Protein AF-A0A5B8N052-F1 (afdb_monomer)

Mean predicted aligned error: 10.13 Å

Secondary structure (DSSP, 8-state):
-------PPP---------S---------PPP-----EEEEESSSSEEEEEES-SSTTSS-EEEEEETTTTEEEEEEES-----SEEEE---SS-EEEEE---TT-TT-BTTBB--EEEEESSSSSS-EEE---STTT-SSB-TTSHHHHGGG-EEEEETTEEEEEETTEEEEEE--TTS--EE-TT---TTGGGGS-----TTS--S----TT----

Foldseek 3Di:
DDDDDDDDDDDDDDPPPPPPDPDPPDPDDDDAFPFDWDFFADLADFWTKIWARAAFQQGWTWIWITGRVVRAIGTQDTGHQLQQAWEFEQSDQFKDKRKGFQGAQNVPQPPQGTFIKIWMGRGRRNDTDIDTPCDPPTDSPQDNRCNSVSNHQWYWYDDPQWIWIFGDQFIWIWGHDPPDDIDTPPPPRVRRTVVSDDDHARNHNGIGTDDDRVTGGD

Sequence (218 aa):
MAGLLLAGCQIPATMIATSAGAMPAARYQPPAYDVAPQVIFSLDKTRYLTFENYSKCDGDGILYFNDTLNGIRTRIQYGSPTFLGRMNLNGDPNILAFPDAPGPAAQFCGDRGCSLAINYSLDGGRTFDRFHPWTLPSGDNMHPDVPYQETRRIFVTLKGNQLYLAKGSRADVWTLERGNRPTASLGRDLVGGIKGVPQVTTPSGQDQYVCDDSIRPK

pLDDT: mean 81.67, std 18.83, range [33.72, 98.69]

Radius of gyration: 23.78 Å; Cα contacts (8 Å, |Δi|>4): 490; chains: 1; bounding box: 58×92×38 Å

Structure (mmCIF, N/CA/C/O backbone):
data_AF-A0A5B8N052-F1
#
_entry.id   AF-A0A5B8N052-F1
#
loop_
_atom_site.group_PDB
_atom_site.id
_atom_site.type_symbol
_atom_site.label_atom_id
_atom_site.label_alt_id
_atom_site.label_comp_id
_atom_site.label_asym_id
_atom_site.label_entity_id
_atom_site.label_seq_id
_atom_site.pdbx_PDB_ins_code
_atom_site.Cartn_x
_atom_site.Cartn_y
_atom_site.Cartn_z
_atom_site.occupancy
_atom_site.B_iso_or_equiv
_atom_site.auth_seq_id
_atom_site.auth_comp_id
_atom_site.auth_asym_id
_atom_site.auth_atom_id
_atom_site.pdbx_PDB_model_num
ATOM 1 N N . MET A 1 1 ? 37.345 75.762 14.954 1.00 33.72 1 MET A N 1
ATOM 2 C CA . MET A 1 1 ? 36.977 74.942 13.783 1.00 33.72 1 MET A CA 1
ATOM 3 C C . MET A 1 1 ? 37.177 73.478 14.135 1.00 33.72 1 MET A C 1
ATOM 5 O O . MET A 1 1 ? 38.231 73.153 14.655 1.00 33.72 1 MET A O 1
ATOM 9 N N . ALA A 1 2 ? 36.135 72.683 13.875 1.00 35.56 2 ALA A N 1
ATOM 10 C CA . ALA A 1 2 ? 36.082 71.227 13.704 1.00 35.56 2 ALA A CA 1
ATOM 11 C C . ALA A 1 2 ? 36.766 70.321 14.750 1.00 35.56 2 ALA A C 1
ATOM 13 O O . ALA A 1 2 ? 37.965 70.072 14.701 1.00 35.56 2 ALA A O 1
ATOM 14 N N . GLY A 1 3 ? 35.944 69.735 15.627 1.00 37.03 3 GLY A N 1
ATOM 15 C CA . GLY A 1 3 ? 36.256 68.465 16.278 1.00 37.03 3 GLY A CA 1
ATOM 16 C C . GLY A 1 3 ? 35.977 67.301 15.324 1.00 37.03 3 GLY A C 1
ATOM 17 O O . GLY A 1 3 ? 34.966 67.304 14.624 1.00 37.03 3 GLY A O 1
ATOM 18 N N . LEU A 1 4 ? 36.869 66.311 15.310 1.00 35.22 4 LEU A N 1
ATOM 19 C CA . LEU A 1 4 ? 36.674 65.041 14.616 1.00 35.22 4 LEU A CA 1
ATOM 20 C C . LEU A 1 4 ? 37.036 63.909 15.589 1.00 35.22 4 LEU A C 1
ATOM 22 O O . LEU A 1 4 ? 38.204 63.695 15.903 1.00 35.22 4 LEU A O 1
ATOM 26 N N . LEU A 1 5 ? 36.019 63.217 16.102 1.00 39.06 5 LEU A N 1
ATOM 27 C CA . LEU A 1 5 ? 36.163 61.958 16.833 1.00 39.06 5 LEU A CA 1
ATOM 28 C C . LEU A 1 5 ? 36.148 60.819 15.807 1.00 39.06 5 LEU A C 1
ATOM 30 O O . LEU A 1 5 ? 35.119 60.559 15.188 1.00 39.06 5 LEU A O 1
ATOM 34 N N . LEU A 1 6 ? 37.285 60.148 15.623 1.00 38.72 6 LEU A N 1
ATOM 35 C CA . LEU A 1 6 ? 37.389 58.901 14.863 1.00 38.72 6 LEU A CA 1
ATOM 36 C C . LEU A 1 6 ? 37.274 57.725 15.839 1.00 38.72 6 LEU A C 1
ATOM 38 O O . LEU A 1 6 ? 38.216 57.414 16.564 1.00 38.72 6 LEU A O 1
ATOM 42 N N . ALA A 1 7 ? 36.113 57.072 15.859 1.00 45.19 7 ALA A N 1
ATOM 43 C CA . ALA A 1 7 ? 35.938 55.781 16.514 1.00 45.19 7 ALA A CA 1
ATOM 44 C C . ALA A 1 7 ? 36.422 54.670 15.565 1.00 45.19 7 ALA A C 1
ATOM 46 O O . ALA A 1 7 ? 35.737 54.317 14.608 1.00 45.19 7 ALA A O 1
ATOM 47 N N . GLY A 1 8 ? 37.624 54.143 15.810 1.00 35.09 8 GLY A N 1
ATOM 48 C CA . GLY A 1 8 ? 38.146 52.945 15.148 1.00 35.09 8 GLY A CA 1
ATOM 49 C C . GLY A 1 8 ? 37.761 51.692 15.934 1.00 35.09 8 GLY A C 1
ATOM 50 O O . GLY A 1 8 ? 38.144 51.542 17.092 1.00 35.09 8 GLY A O 1
ATOM 51 N N . CYS A 1 9 ? 36.976 50.813 15.313 1.00 39.81 9 CYS A N 1
ATOM 52 C CA . CYS A 1 9 ? 36.478 49.566 15.888 1.00 39.81 9 CYS A CA 1
ATOM 53 C C . CYS A 1 9 ? 37.627 48.556 16.076 1.00 39.81 9 CYS A C 1
ATOM 55 O O . CYS A 1 9 ? 38.381 48.295 15.138 1.00 39.81 9 CYS A O 1
ATOM 57 N N . GLN A 1 10 ? 37.762 47.982 17.275 1.00 40.34 10 GLN A N 1
ATOM 58 C CA . GLN A 1 10 ? 38.668 46.858 17.506 1.00 40.34 10 GLN A CA 1
ATOM 59 C C . GLN A 1 10 ? 38.135 45.612 16.794 1.00 40.34 10 GLN A C 1
ATOM 61 O O . GLN A 1 10 ? 36.960 45.278 16.914 1.00 40.34 10 GLN A O 1
ATOM 66 N N . ILE A 1 11 ? 39.017 44.922 16.073 1.00 48.00 11 ILE A N 1
ATOM 67 C CA . ILE A 1 11 ? 38.772 43.604 15.487 1.00 48.00 11 ILE A CA 1
ATOM 68 C C . ILE A 1 11 ? 39.290 42.558 16.483 1.00 48.00 11 ILE A C 1
ATOM 70 O O . ILE A 1 11 ? 40.506 42.464 16.657 1.00 48.00 11 ILE A O 1
ATOM 74 N N . PRO A 1 12 ? 38.436 41.718 17.088 1.00 37.09 12 PRO A N 1
ATOM 75 C CA . PRO A 1 12 ? 38.838 40.390 17.504 1.00 37.09 12 PRO A CA 1
ATOM 76 C C . PRO A 1 12 ? 38.467 39.393 16.407 1.00 37.09 12 PRO A C 1
ATOM 78 O O . PRO A 1 12 ? 37.325 39.287 15.962 1.00 37.09 12 PRO A O 1
ATOM 81 N N . ALA A 1 13 ? 39.490 38.672 15.968 1.00 43.53 13 ALA A N 1
ATOM 82 C CA . ALA A 1 13 ? 39.417 37.554 15.053 1.00 43.53 13 ALA A CA 1
ATOM 83 C C . ALA A 1 13 ? 38.424 36.480 15.529 1.00 43.53 13 ALA A C 1
ATOM 85 O O . ALA A 1 13 ? 38.465 36.068 16.684 1.00 43.53 13 ALA A O 1
ATOM 86 N N . THR A 1 14 ? 37.567 36.013 14.618 1.00 42.03 14 THR A N 1
ATOM 87 C CA . THR A 1 14 ? 37.247 34.596 14.323 1.00 42.03 14 THR A CA 1
ATOM 88 C C . THR A 1 14 ? 36.028 34.559 13.398 1.00 42.03 14 THR A C 1
ATOM 90 O O . THR A 1 14 ? 34.885 34.422 13.817 1.00 42.03 14 THR A O 1
ATOM 93 N N . MET A 1 15 ? 36.272 34.682 12.093 1.00 35.22 15 MET A N 1
ATOM 94 C CA . MET A 1 15 ? 35.279 34.333 11.077 1.00 35.22 15 MET A CA 1
ATOM 95 C C . MET A 1 15 ? 35.231 32.805 10.973 1.00 35.22 15 MET A C 1
ATOM 97 O O . MET A 1 15 ? 35.906 32.210 10.139 1.00 35.22 15 MET A O 1
ATOM 101 N N . ILE A 1 16 ? 34.450 32.159 11.839 1.00 45.09 16 ILE A N 1
ATOM 102 C CA . ILE A 1 16 ? 33.845 30.876 11.482 1.00 45.09 16 ILE A CA 1
ATOM 103 C C . ILE A 1 16 ? 32.596 31.249 10.696 1.00 45.09 16 ILE A C 1
ATOM 105 O O . ILE A 1 16 ? 31.648 31.806 11.249 1.00 45.09 16 ILE A O 1
ATOM 109 N N . ALA A 1 17 ? 32.630 30.992 9.391 1.00 37.12 17 ALA A N 1
ATOM 110 C CA . ALA A 1 17 ? 31.479 31.107 8.515 1.00 37.12 17 ALA A CA 1
ATOM 111 C C . ALA A 1 17 ? 30.393 30.128 8.986 1.00 37.12 17 ALA A C 1
ATOM 113 O O . ALA A 1 17 ? 30.332 28.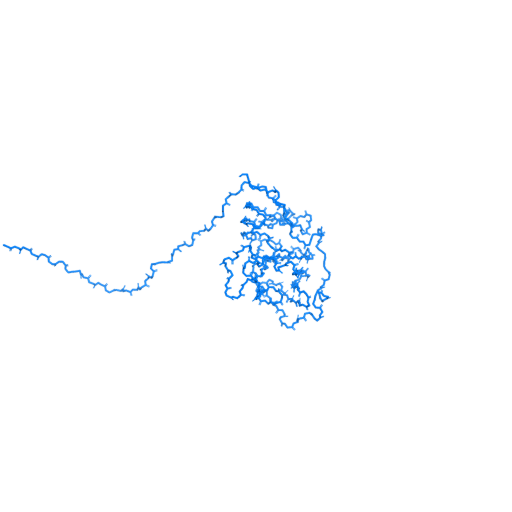981 8.552 1.00 37.12 17 ALA A O 1
ATOM 114 N N . THR A 1 18 ? 29.544 30.573 9.908 1.00 42.00 18 THR A N 1
ATOM 115 C CA . THR A 1 18 ? 28.233 29.970 10.108 1.00 42.00 18 THR A CA 1
ATOM 116 C C . THR A 1 18 ? 27.336 30.612 9.067 1.00 42.00 18 THR A C 1
ATOM 118 O O . THR A 1 18 ? 26.946 31.773 9.168 1.00 42.00 18 THR A O 1
ATOM 121 N N . SER A 1 19 ? 27.096 29.886 7.980 1.00 37.91 19 SER A N 1
ATOM 122 C CA . SER A 1 19 ? 26.056 30.241 7.029 1.00 37.91 19 SER A CA 1
ATOM 123 C C . SER A 1 19 ? 24.740 30.373 7.798 1.00 37.91 19 SER A C 1
ATOM 125 O O . SER A 1 19 ? 24.155 29.395 8.264 1.00 37.91 19 SER A O 1
ATOM 127 N N . ALA A 1 20 ? 24.282 31.612 7.958 1.00 44.19 20 ALA A N 1
ATOM 128 C CA . ALA A 1 20 ? 22.907 31.906 8.306 1.00 44.19 20 ALA A CA 1
ATOM 129 C C . ALA A 1 20 ? 22.026 31.307 7.203 1.00 44.19 20 ALA A C 1
ATOM 131 O O . ALA A 1 20 ? 22.078 31.754 6.058 1.00 44.19 20 ALA A O 1
ATOM 132 N N . GLY A 1 21 ? 21.274 30.254 7.526 1.00 40.00 21 GLY A N 1
ATOM 133 C CA . GLY A 1 21 ? 20.386 29.630 6.547 1.00 40.00 21 GLY A CA 1
ATOM 134 C C . GLY A 1 21 ? 19.992 28.174 6.777 1.00 40.00 21 GLY A C 1
ATOM 135 O O . GLY A 1 21 ? 19.500 27.557 5.843 1.00 40.00 21 GLY A O 1
ATOM 136 N N . ALA A 1 22 ? 20.152 27.594 7.968 1.00 45.84 22 ALA A N 1
ATOM 137 C CA . ALA A 1 22 ? 19.339 26.431 8.323 1.00 45.84 22 ALA A CA 1
ATOM 138 C C . ALA A 1 22 ? 18.019 26.949 8.905 1.00 45.84 22 ALA A C 1
ATOM 140 O O . ALA A 1 22 ? 17.874 27.086 10.118 1.00 45.84 22 ALA A O 1
ATOM 141 N N . MET A 1 23 ? 17.070 27.300 8.032 1.00 43.12 23 MET A N 1
ATOM 142 C CA . MET A 1 23 ? 15.687 27.475 8.473 1.00 43.12 23 MET A CA 1
ATOM 143 C C . MET A 1 23 ? 15.259 26.148 9.115 1.00 43.12 23 MET A C 1
ATOM 145 O O . MET A 1 23 ? 15.421 25.107 8.470 1.00 43.12 23 MET A O 1
ATOM 149 N N . PRO A 1 24 ? 14.743 26.125 10.356 1.00 47.72 24 PRO A N 1
ATOM 150 C CA . PRO A 1 24 ? 14.106 24.921 10.856 1.00 47.72 24 PRO A CA 1
ATOM 151 C C . PRO A 1 24 ? 13.006 24.567 9.858 1.00 47.72 24 PRO A C 1
ATOM 153 O O . PRO A 1 24 ? 12.171 25.415 9.542 1.00 47.72 24 PRO A O 1
ATOM 156 N N . ALA A 1 25 ? 13.042 23.350 9.311 1.00 48.50 25 ALA A N 1
ATOM 157 C CA . ALA A 1 25 ? 11.982 22.869 8.441 1.00 48.50 25 ALA A CA 1
ATOM 158 C C . ALA A 1 25 ? 10.670 23.014 9.217 1.00 48.50 25 ALA A C 1
ATOM 160 O O . ALA A 1 25 ? 10.439 22.297 10.19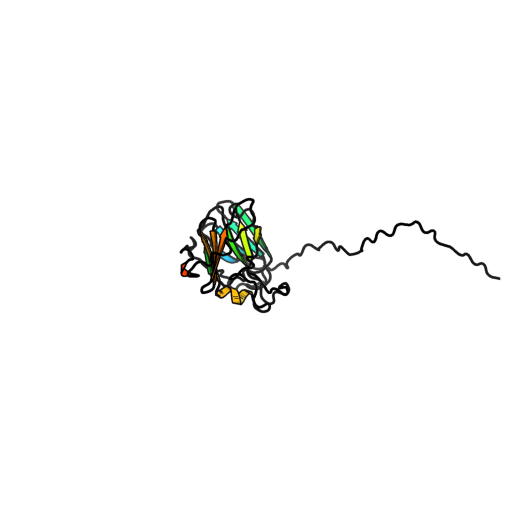6 1.00 48.50 25 ALA A O 1
ATOM 161 N N . ALA A 1 26 ? 9.848 23.997 8.839 1.00 52.97 26 ALA A N 1
ATOM 162 C CA . ALA A 1 26 ? 8.512 24.128 9.381 1.00 52.97 26 ALA A CA 1
ATOM 163 C C . ALA A 1 26 ? 7.847 22.763 9.191 1.00 52.97 26 ALA A C 1
ATOM 165 O O . ALA A 1 26 ? 7.861 22.218 8.085 1.00 52.97 26 ALA A O 1
ATOM 166 N N . ARG A 1 27 ? 7.348 22.161 10.278 1.00 60.56 27 ARG A N 1
ATOM 167 C CA . ARG A 1 27 ? 6.612 20.900 10.174 1.00 60.56 27 ARG A CA 1
ATOM 168 C C . ARG A 1 27 ? 5.458 21.157 9.212 1.00 60.56 27 ARG A C 1
ATOM 170 O O . ARG A 1 27 ? 4.569 21.932 9.550 1.00 60.56 27 ARG A O 1
ATOM 177 N N . TYR A 1 28 ? 5.501 20.548 8.029 1.00 66.38 28 TYR A N 1
ATOM 178 C CA . TYR A 1 28 ? 4.399 20.621 7.080 1.00 66.38 28 TYR A CA 1
ATOM 179 C C . TYR A 1 28 ? 3.129 20.148 7.794 1.00 66.38 28 TYR A C 1
ATOM 181 O O . TYR A 1 28 ? 3.072 19.022 8.297 1.00 66.38 28 TYR A O 1
ATOM 189 N N . GLN A 1 29 ? 2.152 21.043 7.901 1.00 68.25 29 GLN A N 1
ATOM 190 C CA . GLN A 1 29 ? 0.816 20.728 8.377 1.00 68.25 29 GLN A CA 1
ATOM 191 C C . GLN A 1 29 ? -0.073 20.642 7.137 1.00 68.25 29 GLN A C 1
ATOM 193 O O . GLN A 1 29 ? -0.231 21.661 6.461 1.00 68.25 29 GLN A O 1
ATOM 198 N N . PRO A 1 30 ? -0.608 19.456 6.793 1.00 72.06 30 PRO A N 1
ATOM 199 C CA . PRO A 1 30 ? -1.548 19.361 5.688 1.00 72.06 30 PRO A CA 1
ATOM 200 C C . PRO A 1 30 ? -2.792 20.203 6.005 1.00 72.06 30 PRO A C 1
ATOM 202 O O . PRO A 1 30 ? -3.173 20.303 7.178 1.00 72.06 30 PRO A O 1
ATOM 205 N N . PRO A 1 31 ? -3.443 20.792 4.989 1.00 84.56 31 PRO A N 1
ATOM 206 C CA . PRO A 1 31 ? -4.727 21.451 5.176 1.00 84.56 31 PRO A CA 1
ATOM 207 C C . PRO A 1 31 ? -5.736 20.513 5.849 1.00 84.56 31 PRO A C 1
ATOM 209 O O . PRO A 1 31 ? -5.710 19.299 5.632 1.00 84.56 31 PRO A O 1
ATOM 212 N N . ALA A 1 32 ? -6.617 21.075 6.673 1.00 90.69 32 ALA A N 1
ATOM 213 C CA . ALA A 1 32 ? -7.730 20.334 7.247 1.00 90.69 32 ALA A CA 1
ATOM 214 C C . ALA A 1 32 ? -8.916 20.349 6.271 1.00 90.69 32 ALA A C 1
ATOM 216 O O . ALA A 1 32 ? -9.332 21.417 5.824 1.00 90.69 32 ALA A O 1
ATOM 217 N N . TYR A 1 33 ? -9.462 19.178 5.968 1.00 91.94 33 TYR A N 1
ATOM 218 C CA . TYR A 1 33 ? -10.616 18.982 5.102 1.00 91.94 33 TYR A CA 1
ATOM 219 C C . TYR A 1 33 ? -11.742 18.319 5.898 1.00 91.94 33 TYR A C 1
ATOM 221 O O . TYR A 1 33 ? -11.548 17.246 6.471 1.00 91.94 33 TYR A O 1
ATOM 229 N N . ASP A 1 34 ? -12.925 18.941 5.916 1.00 93.62 34 ASP A N 1
ATOM 230 C CA . ASP A 1 34 ? -14.134 18.343 6.494 1.00 93.62 34 ASP A CA 1
ATOM 231 C C . ASP A 1 34 ? -14.716 17.315 5.518 1.00 93.62 34 ASP A C 1
ATOM 233 O O . ASP A 1 34 ? -15.548 17.627 4.664 1.00 93.62 34 ASP A O 1
ATOM 237 N N . VAL A 1 35 ? -14.205 16.087 5.599 1.00 94.75 35 VAL A N 1
ATOM 238 C CA . VAL A 1 35 ? -14.600 14.981 4.730 1.00 94.75 35 VAL A CA 1
ATOM 239 C C . VAL A 1 35 ? -14.592 13.658 5.492 1.00 94.75 35 VAL A C 1
ATOM 241 O O . VAL A 1 35 ? -13.735 13.410 6.343 1.00 94.75 35 VAL A O 1
ATOM 244 N N . ALA A 1 36 ? -15.549 12.783 5.182 1.00 95.44 36 ALA A N 1
ATOM 245 C CA . ALA A 1 36 ? -15.621 11.464 5.797 1.00 95.44 36 ALA A CA 1
ATOM 246 C C . ALA A 1 36 ? -14.438 10.572 5.354 1.00 95.44 36 ALA A C 1
ATOM 248 O O . ALA A 1 36 ? -14.139 10.513 4.154 1.00 95.44 36 ALA A O 1
ATOM 249 N N . PRO A 1 37 ? -13.795 9.838 6.285 1.00 96.69 37 PRO A N 1
ATOM 250 C CA . PRO A 1 37 ? -12.847 8.775 5.960 1.00 96.69 37 PRO A CA 1
ATOM 251 C C . PRO A 1 37 ? -13.423 7.758 4.972 1.00 96.69 37 PRO A C 1
ATOM 253 O O . PRO A 1 37 ? -14.549 7.294 5.150 1.00 96.69 37 PRO A O 1
ATOM 256 N N . GLN A 1 38 ? -12.630 7.354 3.981 1.00 97.62 38 GLN A N 1
ATOM 257 C CA . GLN A 1 38 ? -12.985 6.262 3.070 1.00 97.62 38 GLN A CA 1
ATOM 258 C C . GLN A 1 38 ? -12.110 5.044 3.338 1.00 97.62 38 GLN A C 1
ATOM 260 O O . GLN A 1 38 ? -10.895 5.183 3.465 1.00 97.62 38 GLN A O 1
ATOM 265 N N . VAL A 1 39 ? -12.699 3.846 3.373 1.00 98.00 39 VAL A N 1
ATOM 266 C CA . VAL A 1 39 ? -11.925 2.599 3.307 1.00 98.00 39 VAL A CA 1
ATOM 267 C C . VAL A 1 39 ? -11.538 2.369 1.854 1.00 98.00 39 VAL A C 1
ATOM 269 O O . VAL A 1 39 ? -12.393 2.058 1.031 1.00 98.00 39 VAL A O 1
ATOM 272 N N . ILE A 1 40 ? -10.251 2.514 1.545 1.00 97.81 40 ILE A N 1
ATOM 273 C CA . ILE A 1 40 ? -9.767 2.431 0.162 1.00 97.81 40 ILE A CA 1
ATOM 274 C C . ILE A 1 40 ? -9.214 1.058 -0.211 1.00 97.81 40 ILE A C 1
ATOM 276 O O . ILE A 1 40 ? -9.074 0.735 -1.391 1.00 97.81 40 ILE A O 1
ATOM 280 N N . PHE A 1 41 ? -8.875 0.250 0.795 1.00 98.25 41 PHE A N 1
ATOM 281 C CA . PHE A 1 41 ? -8.371 -1.106 0.628 1.00 98.25 41 PHE A CA 1
ATOM 282 C C . PHE A 1 41 ? -8.674 -1.938 1.860 1.00 98.25 41 PHE A C 1
ATOM 284 O O . PHE A 1 41 ? -8.241 -1.587 2.951 1.00 98.25 41 PHE A O 1
ATOM 291 N N . SER A 1 42 ? -9.355 -3.063 1.701 1.00 98.00 42 SER A N 1
ATOM 292 C CA . SER A 1 42 ? -9.504 -4.046 2.772 1.00 98.00 42 SER A CA 1
ATOM 293 C C . SER A 1 42 ? -8.527 -5.187 2.536 1.00 98.00 42 SER A C 1
ATOM 295 O O . SER A 1 42 ? -8.522 -5.769 1.457 1.00 98.00 42 SER A O 1
ATOM 297 N N . LEU A 1 43 ? -7.707 -5.533 3.526 1.00 97.94 43 LEU A N 1
ATOM 298 C CA . LEU A 1 43 ? -6.896 -6.752 3.491 1.00 97.94 43 LEU A CA 1
ATOM 299 C C . LEU A 1 43 ? -7.749 -7.949 3.926 1.00 97.94 43 LEU A C 1
ATOM 301 O O . LEU A 1 43 ? -7.736 -8.998 3.288 1.00 97.94 43 LEU A O 1
ATOM 305 N N . ASP A 1 44 ? -8.535 -7.758 4.984 1.00 97.56 44 ASP A N 1
ATOM 306 C CA . ASP A 1 44 ? -9.526 -8.699 5.499 1.00 97.56 44 ASP A CA 1
ATOM 307 C C . ASP A 1 44 ? -10.612 -7.950 6.300 1.00 97.56 44 ASP A C 1
ATOM 309 O O . ASP A 1 44 ? -10.812 -6.752 6.114 1.00 97.56 44 ASP A O 1
ATOM 313 N N . LYS A 1 45 ? -11.346 -8.657 7.170 1.00 97.50 45 LYS A N 1
ATOM 314 C CA . LYS A 1 45 ? -12.459 -8.098 7.954 1.00 97.50 45 LYS A CA 1
ATOM 315 C C . LYS A 1 45 ? -12.037 -7.068 9.005 1.00 97.50 45 LYS A C 1
ATOM 317 O O . LYS A 1 45 ? -12.874 -6.262 9.398 1.00 97.50 45 LYS A O 1
ATOM 322 N N . THR A 1 46 ? -10.808 -7.131 9.513 1.00 98.00 46 THR A N 1
ATOM 323 C CA . THR A 1 46 ? -10.347 -6.255 10.604 1.00 98.00 46 THR A CA 1
ATOM 324 C C . THR A 1 46 ? -9.199 -5.354 10.189 1.00 98.00 46 THR A C 1
ATOM 326 O O . THR A 1 46 ? -8.973 -4.342 10.849 1.00 98.00 46 THR A O 1
ATOM 329 N N . ARG A 1 47 ? -8.506 -5.685 9.093 1.00 98.50 47 ARG A N 1
ATOM 330 C CA . ARG A 1 47 ? -7.345 -4.952 8.590 1.00 98.50 47 ARG A CA 1
ATOM 331 C C . ARG A 1 47 ? -7.644 -4.244 7.279 1.00 98.50 47 ARG A C 1
ATOM 333 O O . ARG A 1 47 ? -7.976 -4.886 6.282 1.00 98.50 47 ARG A O 1
ATOM 340 N N . TYR A 1 48 ? -7.490 -2.925 7.265 1.00 98.50 48 TYR A N 1
ATOM 341 C CA . TYR A 1 48 ? -7.833 -2.093 6.112 1.00 98.50 48 TYR A CA 1
ATOM 342 C C . TYR A 1 48 ? -7.100 -0.748 6.114 1.00 98.50 48 TYR A C 1
ATOM 344 O O . TYR A 1 48 ? -6.632 -0.257 7.144 1.00 98.50 48 TYR A O 1
ATOM 352 N N . LEU A 1 49 ? -7.018 -0.141 4.934 1.00 98.38 49 LEU A N 1
ATOM 353 C CA . LEU A 1 49 ? -6.508 1.202 4.722 1.00 98.38 49 LEU A CA 1
ATOM 354 C C . LEU A 1 49 ? -7.646 2.212 4.663 1.00 98.38 49 LEU A C 1
ATOM 356 O O . LEU A 1 49 ? -8.637 1.991 3.961 1.00 98.38 49 LEU A O 1
ATOM 360 N N . THR A 1 50 ? -7.466 3.342 5.342 1.00 98.19 50 THR A N 1
ATOM 361 C CA . THR A 1 50 ? -8.340 4.508 5.212 1.00 98.19 50 THR A CA 1
ATOM 362 C C . THR A 1 50 ? -7.615 5.686 4.591 1.00 98.19 50 THR A C 1
ATOM 364 O O . THR A 1 50 ? -6.454 5.949 4.904 1.00 98.19 50 THR A O 1
ATOM 367 N N . PHE A 1 51 ? -8.324 6.409 3.728 1.00 97.38 51 PHE A N 1
ATOM 368 C CA . PHE A 1 51 ? -7.920 7.716 3.235 1.00 97.38 51 PHE A CA 1
ATOM 369 C C . PHE A 1 51 ? -8.744 8.791 3.937 1.00 97.38 51 PHE A C 1
ATOM 371 O O . PHE A 1 51 ? -9.975 8.736 3.960 1.00 97.38 51 PHE A O 1
ATOM 378 N N . GLU A 1 52 ? -8.056 9.729 4.577 1.00 96.25 52 GLU A N 1
ATOM 379 C CA . GLU A 1 52 ? -8.643 10.676 5.523 1.00 96.25 52 GLU A CA 1
ATOM 380 C C . GLU A 1 52 ? -8.106 12.080 5.302 1.00 96.25 52 GLU A C 1
ATOM 382 O O . GLU A 1 52 ? -7.012 12.245 4.761 1.00 96.25 52 GLU A O 1
ATOM 387 N N . ASN A 1 53 ? -8.866 13.085 5.753 1.00 95.19 53 ASN A N 1
ATOM 388 C CA . ASN A 1 53 ? -8.482 14.491 5.661 1.00 95.19 53 ASN A CA 1
ATOM 389 C C . ASN A 1 53 ? -7.982 14.852 4.252 1.00 95.19 53 ASN A C 1
ATOM 391 O O . ASN A 1 53 ? -6.851 15.310 4.099 1.00 95.19 53 ASN A O 1
ATOM 395 N N . TYR A 1 54 ? -8.787 14.560 3.230 1.00 93.62 54 TYR A N 1
ATOM 396 C CA . TYR A 1 54 ? -8.373 14.650 1.834 1.00 93.62 54 TYR A CA 1
ATOM 397 C C . TYR A 1 54 ? -9.166 15.673 1.031 1.00 93.62 54 TYR A C 1
ATOM 399 O O . TYR A 1 54 ? -10.340 15.907 1.285 1.00 93.62 54 TYR A O 1
ATOM 407 N N . SER A 1 55 ? -8.528 16.243 0.012 1.00 92.44 55 SER A N 1
ATOM 408 C CA . SER A 1 55 ? -9.167 17.184 -0.921 1.00 92.44 55 SER A CA 1
ATOM 409 C C . SER A 1 55 ? -10.000 16.487 -2.002 1.00 92.44 55 SER A C 1
ATOM 411 O O . SER A 1 55 ? -11.067 16.963 -2.388 1.00 92.44 55 SER A O 1
ATOM 413 N N . LYS A 1 56 ? -9.477 15.376 -2.525 1.00 91.81 56 LYS A N 1
ATOM 414 C CA . LYS A 1 56 ? -10.033 14.516 -3.582 1.00 91.81 56 LYS A CA 1
ATOM 415 C C . LYS A 1 56 ? -9.204 13.225 -3.655 1.00 91.81 56 LYS A C 1
ATOM 417 O O . LYS A 1 56 ? -8.118 13.186 -3.078 1.00 91.81 56 LYS A O 1
ATOM 422 N N . CYS A 1 57 ? -9.669 12.202 -4.373 1.00 91.31 57 CYS A N 1
ATOM 423 C CA . CYS A 1 57 ? -9.025 10.880 -4.408 1.00 91.31 57 CYS A CA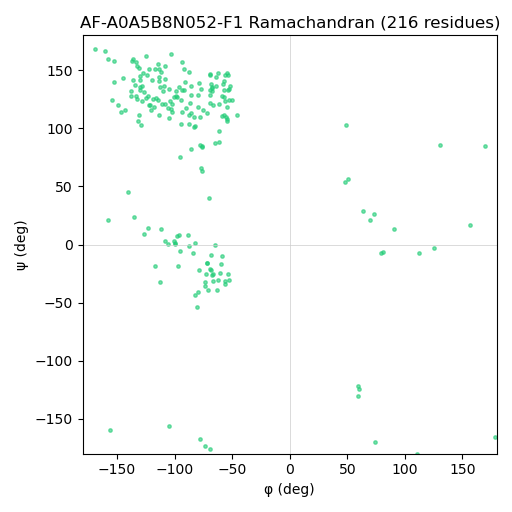 1
ATOM 424 C C . CYS A 1 57 ? -7.581 10.859 -4.943 1.00 91.31 57 CYS A C 1
ATOM 426 O O . CYS A 1 57 ? -6.822 9.949 -4.619 1.00 91.31 57 CYS A O 1
ATOM 428 N N . ASP A 1 58 ? -7.201 11.841 -5.762 1.00 87.50 58 ASP A N 1
ATOM 429 C CA . ASP A 1 58 ? -5.855 12.010 -6.320 1.00 87.50 58 ASP A CA 1
ATOM 430 C C . ASP A 1 58 ? -5.122 13.252 -5.767 1.00 87.50 58 ASP A C 1
ATOM 432 O O . ASP A 1 58 ? -4.124 13.686 -6.341 1.00 87.50 58 ASP A O 1
ATOM 436 N N . GLY A 1 59 ? -5.637 13.859 -4.693 1.00 87.12 59 GLY A N 1
ATOM 437 C CA . GLY A 1 59 ? -5.139 15.111 -4.119 1.00 87.12 59 GLY A CA 1
ATOM 438 C C . GLY A 1 59 ? -4.346 14.946 -2.821 1.00 87.12 59 GLY A C 1
ATOM 439 O O . GLY A 1 59 ? -3.787 13.894 -2.518 1.00 87.12 59 GLY A O 1
ATOM 440 N N . ASP A 1 60 ? -4.293 15.998 -2.015 1.00 88.81 60 ASP A N 1
ATOM 441 C CA . ASP A 1 60 ? -3.724 15.894 -0.670 1.00 88.81 60 ASP A CA 1
ATOM 442 C C . ASP A 1 60 ? -4.628 15.061 0.234 1.00 88.81 60 ASP A C 1
ATOM 444 O O . ASP A 1 60 ? -5.852 15.118 0.099 1.00 88.81 60 ASP A O 1
ATOM 448 N N . GLY A 1 61 ? -4.020 14.325 1.165 1.00 92.38 61 GLY A N 1
ATOM 449 C CA . GLY A 1 61 ? -4.716 13.607 2.224 1.00 92.38 61 GLY A CA 1
ATOM 450 C C . GLY A 1 61 ? -3.778 12.808 3.119 1.00 92.38 61 GLY A C 1
ATOM 451 O O . GLY A 1 61 ? -2.564 13.032 3.123 1.00 92.38 61 GLY A O 1
ATOM 452 N N . ILE A 1 62 ? -4.335 11.902 3.919 1.00 94.50 62 ILE A N 1
ATOM 453 C CA . ILE A 1 62 ? -3.576 11.083 4.864 1.00 94.50 62 ILE A CA 1
ATOM 454 C C . ILE A 1 62 ? -4.013 9.629 4.750 1.00 94.50 62 ILE A C 1
ATOM 456 O O . ILE A 1 62 ? -5.197 9.312 4.865 1.00 94.50 62 ILE A O 1
ATOM 460 N N . LEU A 1 63 ? -3.039 8.742 4.563 1.00 95.94 63 LEU A N 1
ATOM 461 C CA . LEU A 1 63 ? -3.265 7.307 4.489 1.00 95.94 63 LEU A CA 1
ATOM 462 C C . LEU A 1 63 ? -2.971 6.651 5.841 1.00 95.94 63 LEU A C 1
ATOM 464 O O . LEU A 1 63 ? -1.870 6.793 6.384 1.00 95.94 63 LEU A O 1
ATOM 468 N N . TYR A 1 64 ? -3.932 5.891 6.355 1.00 98.12 64 TYR A N 1
ATOM 469 C CA . TYR A 1 64 ? -3.805 5.127 7.594 1.00 98.12 64 TYR A CA 1
ATOM 470 C C . TYR A 1 64 ? -3.988 3.636 7.347 1.00 98.12 64 TYR A C 1
ATOM 472 O O . TYR A 1 64 ? -4.866 3.229 6.594 1.00 98.12 64 TYR A O 1
ATOM 480 N N . PHE A 1 65 ? -3.199 2.825 8.044 1.00 98.50 65 PHE A N 1
ATOM 481 C CA . PHE A 1 65 ? -3.494 1.418 8.284 1.00 98.50 65 PHE A CA 1
ATOM 482 C C . PHE A 1 65 ? -4.279 1.269 9.586 1.00 98.50 65 PHE A C 1
ATOM 484 O O . PHE A 1 65 ? -3.960 1.925 10.581 1.00 98.50 65 PHE A O 1
ATOM 491 N N . ASN A 1 66 ? -5.266 0.379 9.584 1.00 98.69 66 ASN A N 1
ATOM 492 C CA . ASN A 1 66 ? -6.094 0.058 10.737 1.00 98.69 66 ASN A CA 1
ATOM 493 C C . ASN A 1 66 ? -6.148 -1.462 10.917 1.00 98.69 66 ASN A C 1
ATOM 495 O O . ASN A 1 66 ? -6.366 -2.175 9.941 1.00 98.69 66 ASN A O 1
ATOM 499 N N . ASP A 1 67 ? -5.997 -1.935 12.153 1.00 98.50 67 ASP A N 1
ATOM 500 C CA . ASP A 1 67 ? -6.316 -3.299 12.585 1.00 98.50 67 ASP A CA 1
ATOM 501 C C . ASP A 1 67 ? -7.196 -3.221 13.834 1.00 98.50 67 ASP A C 1
ATOM 503 O O . ASP A 1 67 ? -6.719 -2.949 14.940 1.00 98.50 67 ASP A O 1
ATOM 507 N N . THR A 1 68 ? -8.495 -3.446 13.658 1.00 98.31 68 THR A N 1
ATOM 508 C CA . THR A 1 68 ? -9.471 -3.313 14.746 1.00 98.31 68 THR A CA 1
ATOM 509 C C . THR A 1 68 ? -9.384 -4.438 15.769 1.00 98.31 68 THR A C 1
ATOM 511 O O . THR A 1 68 ? -9.732 -4.217 16.927 1.00 98.31 68 THR A O 1
ATOM 514 N N . LEU A 1 69 ? -8.881 -5.616 15.387 1.00 97.69 69 LEU A N 1
ATOM 515 C CA . LEU A 1 69 ? -8.713 -6.739 16.309 1.00 97.69 69 LEU A CA 1
ATOM 516 C C . LEU A 1 69 ? -7.582 -6.465 17.302 1.00 97.69 69 LEU A C 1
ATOM 518 O O . LEU A 1 69 ? -7.695 -6.790 18.481 1.00 97.69 69 LEU A O 1
ATOM 522 N N . ASN A 1 70 ? -6.502 -5.847 16.822 1.00 97.75 70 ASN A N 1
ATOM 523 C CA . ASN A 1 70 ? -5.315 -5.553 17.624 1.00 97.75 70 ASN A CA 1
ATOM 524 C C . ASN A 1 70 ? -5.257 -4.103 18.138 1.00 97.75 70 ASN A C 1
ATOM 526 O O . ASN A 1 70 ? -4.279 -3.730 18.786 1.00 97.75 70 ASN A O 1
ATOM 530 N N . GLY A 1 71 ? -6.269 -3.280 17.842 1.00 98.00 71 GLY A N 1
ATOM 531 C CA . GLY A 1 71 ? -6.310 -1.866 18.225 1.00 98.00 71 GLY A CA 1
ATOM 532 C C . GLY A 1 71 ? -5.206 -1.022 17.579 1.00 98.00 71 GLY A C 1
ATOM 533 O O . GLY A 1 71 ? -4.752 -0.046 18.174 1.00 98.00 71 GLY A O 1
ATOM 534 N N . ILE A 1 72 ? -4.734 -1.406 16.390 1.00 98.62 72 ILE A N 1
ATOM 535 C CA . ILE A 1 72 ? -3.646 -0.713 15.692 1.00 98.62 72 ILE A CA 1
ATOM 536 C C . ILE A 1 72 ? -4.239 0.342 14.773 1.00 98.62 72 ILE A C 1
ATOM 538 O O . ILE A 1 72 ? -5.145 0.071 13.985 1.00 98.62 72 ILE A O 1
ATOM 542 N N . ARG A 1 73 ? -3.666 1.541 14.835 1.00 98.31 73 ARG A N 1
ATOM 543 C CA . ARG A 1 73 ? -3.903 2.602 13.868 1.00 98.31 73 ARG A CA 1
ATOM 544 C C . ARG A 1 73 ? -2.610 3.359 13.622 1.00 98.31 73 ARG A C 1
ATOM 546 O O . ARG A 1 73 ? -2.098 4.023 14.521 1.00 98.31 73 ARG A O 1
ATOM 553 N N . THR A 1 74 ? -2.117 3.288 12.394 1.00 98.50 74 THR A N 1
ATOM 554 C CA . THR A 1 74 ? -0.790 3.796 12.039 1.00 98.50 74 THR A CA 1
ATOM 555 C C . THR A 1 74 ? -0.879 4.633 10.777 1.00 98.50 74 THR A C 1
ATOM 557 O O . THR A 1 74 ? -1.368 4.170 9.749 1.00 98.50 74 THR A O 1
ATOM 560 N N . ARG A 1 75 ? -0.401 5.881 10.838 1.00 96.88 75 ARG A N 1
ATOM 561 C CA . ARG A 1 75 ? -0.266 6.722 9.643 1.00 96.88 75 ARG A CA 1
ATOM 562 C C . ARG A 1 75 ? 0.850 6.155 8.773 1.00 96.88 75 ARG A C 1
ATOM 564 O O . ARG A 1 75 ? 1.988 6.092 9.228 1.00 96.88 75 ARG A O 1
ATOM 571 N N . ILE A 1 76 ? 0.532 5.813 7.531 1.00 95.44 76 ILE A N 1
ATOM 572 C CA . ILE A 1 76 ? 1.516 5.361 6.547 1.00 95.44 76 ILE A CA 1
ATOM 573 C C . ILE A 1 76 ? 2.231 6.572 5.945 1.00 95.44 76 ILE A C 1
ATOM 575 O O . ILE A 1 76 ? 3.454 6.656 5.976 1.00 95.44 76 ILE A O 1
ATOM 579 N N . GLN A 1 77 ? 1.468 7.531 5.416 1.00 89.75 77 GLN A N 1
ATOM 580 C CA . GLN A 1 77 ? 2.017 8.680 4.696 1.00 89.75 77 GLN A CA 1
ATOM 581 C C . GLN A 1 77 ? 1.024 9.844 4.614 1.00 89.75 77 GLN A C 1
ATOM 583 O O . GLN A 1 77 ? -0.174 9.681 4.859 1.00 89.75 77 GLN A O 1
ATOM 588 N N . TYR A 1 78 ? 1.544 11.007 4.227 1.00 88.81 78 TYR A N 1
ATOM 589 C CA . TYR A 1 78 ? 0.754 12.082 3.629 1.00 88.81 78 TYR A CA 1
ATOM 590 C C . TYR A 1 78 ? 0.683 11.870 2.111 1.00 88.81 78 TYR A C 1
ATOM 592 O O . TYR A 1 78 ? 1.634 11.357 1.522 1.00 88.81 78 TYR A O 1
ATOM 600 N N . GLY A 1 79 ? -0.419 12.280 1.493 1.00 85.31 79 GLY A N 1
ATOM 601 C CA . GLY A 1 79 ? -0.685 12.127 0.063 1.00 85.31 79 GLY A CA 1
ATOM 602 C C . GLY A 1 79 ? -1.792 11.117 -0.237 1.00 85.31 79 GLY A C 1
ATOM 603 O O . GLY A 1 79 ? -2.381 10.527 0.668 1.00 85.31 79 GLY A O 1
ATOM 604 N N . SER A 1 80 ? -2.070 10.939 -1.527 1.00 81.88 80 SER A N 1
ATOM 605 C CA . SER A 1 80 ? -3.175 10.118 -2.035 1.00 81.88 80 SER A CA 1
ATOM 606 C C . SER A 1 80 ? -2.791 8.676 -2.363 1.00 81.88 80 SER A C 1
ATOM 608 O O . SER A 1 80 ? -1.637 8.406 -2.697 1.00 81.88 80 SER A O 1
ATOM 610 N N . PRO A 1 81 ? -3.766 7.749 -2.381 1.00 83.75 81 PRO A N 1
ATOM 611 C CA . PRO A 1 81 ? -3.577 6.378 -2.847 1.00 83.75 81 PRO A CA 1
ATOM 612 C C . PRO A 1 81 ? -3.525 6.299 -4.379 1.00 83.75 81 PRO A C 1
ATOM 614 O O . PRO A 1 81 ? -4.377 5.693 -5.024 1.00 83.75 81 PRO A O 1
ATOM 617 N N . THR A 1 82 ? -2.524 6.924 -4.994 1.00 89.44 82 THR A N 1
ATOM 618 C CA . THR A 1 82 ? -2.495 7.098 -6.458 1.00 89.44 82 THR A CA 1
ATOM 619 C C . THR A 1 82 ? -1.978 5.879 -7.225 1.00 89.44 82 THR A C 1
ATOM 621 O O . THR A 1 82 ? -1.917 5.901 -8.450 1.00 89.44 82 THR A O 1
ATOM 624 N N . PHE A 1 83 ? -1.634 4.780 -6.549 1.00 93.25 83 PHE A N 1
ATOM 625 C CA . PHE A 1 83 ? -1.323 3.530 -7.238 1.00 93.25 83 PHE A CA 1
ATOM 626 C C . PHE A 1 83 ? -2.578 2.961 -7.917 1.00 93.25 83 PHE A C 1
ATOM 628 O O . PHE A 1 83 ? -3.559 2.626 -7.260 1.00 93.25 83 PHE A O 1
ATOM 635 N N . LEU A 1 84 ? -2.517 2.817 -9.241 1.00 93.94 84 LEU A N 1
ATOM 636 C CA . LEU A 1 84 ? -3.626 2.363 -10.088 1.00 93.94 84 LEU A CA 1
ATOM 637 C C . LEU A 1 84 ? -3.461 0.925 -10.593 1.00 93.94 84 LEU A C 1
ATOM 639 O O . LEU A 1 84 ? -4.262 0.458 -11.406 1.00 93.94 84 LEU A O 1
ATOM 643 N N . GLY A 1 85 ? -2.372 0.263 -10.207 1.00 94.56 85 GLY A N 1
ATOM 644 C CA . GLY A 1 85 ? -2.127 -1.133 -10.541 1.00 94.56 85 GLY A CA 1
ATOM 645 C C . GLY A 1 85 ? -2.930 -2.082 -9.661 1.00 94.56 85 GLY A C 1
ATOM 646 O O . GLY A 1 85 ? -3.833 -1.681 -8.927 1.00 94.56 85 GLY A O 1
ATOM 647 N N . ARG A 1 86 ? -2.565 -3.363 -9.720 1.00 95.69 86 ARG A N 1
ATOM 648 C CA . ARG A 1 86 ? -3.216 -4.413 -8.926 1.00 95.69 86 ARG A CA 1
ATOM 649 C C . ARG A 1 86 ? -2.269 -4.956 -7.863 1.00 95.69 86 ARG A C 1
ATOM 651 O O . ARG A 1 86 ? -1.059 -4.992 -8.080 1.00 95.69 86 ARG A O 1
ATOM 658 N N . MET A 1 87 ? -2.801 -5.387 -6.727 1.00 96.06 87 MET A N 1
ATOM 659 C CA . MET A 1 87 ? -2.048 -5.946 -5.611 1.00 96.06 87 MET A CA 1
ATOM 660 C C . MET A 1 87 ? -2.746 -7.167 -5.012 1.00 96.06 87 MET A C 1
ATOM 662 O O . MET A 1 87 ? -3.929 -7.122 -4.709 1.00 96.06 87 MET A O 1
ATOM 666 N N . ASN A 1 88 ? -1.997 -8.244 -4.794 1.00 96.88 88 ASN A N 1
ATOM 667 C CA . ASN A 1 88 ? -2.476 -9.451 -4.126 1.00 96.88 88 ASN A CA 1
ATOM 668 C C . ASN A 1 88 ? -1.633 -9.723 -2.887 1.00 96.88 88 ASN A C 1
ATOM 670 O O . ASN A 1 88 ? -0.437 -9.998 -2.996 1.00 96.88 88 ASN A O 1
ATOM 674 N N . LEU A 1 89 ? -2.241 -9.654 -1.707 1.00 96.88 89 LEU A N 1
ATOM 675 C CA . LEU A 1 89 ? -1.517 -9.727 -0.439 1.00 96.88 89 LEU A CA 1
ATOM 676 C C . LEU A 1 89 ? -1.945 -10.976 0.333 1.00 96.88 89 LEU A C 1
ATOM 678 O O . LEU A 1 89 ? -3.124 -11.168 0.586 1.00 96.88 89 LEU A O 1
ATOM 682 N N . ASN A 1 90 ? -1.006 -11.828 0.741 1.00 89.38 90 ASN A N 1
ATOM 683 C CA . ASN A 1 90 ? -1.288 -13.116 1.397 1.00 89.38 90 ASN A CA 1
ATOM 684 C C . ASN A 1 90 ? -1.962 -13.037 2.782 1.00 89.38 90 ASN A C 1
ATOM 686 O O . ASN A 1 90 ? -2.195 -14.080 3.389 1.00 89.38 90 ASN A O 1
ATOM 690 N N . GLY A 1 91 ? -2.244 -11.841 3.305 1.00 90.00 91 GLY A N 1
ATOM 691 C CA . GLY A 1 91 ? -2.876 -11.669 4.611 1.00 90.00 91 GLY A CA 1
ATOM 692 C C . GLY A 1 91 ? -1.984 -12.051 5.793 1.00 90.00 91 GLY A C 1
ATOM 693 O O . GLY A 1 91 ? -2.518 -12.318 6.869 1.00 90.00 91 GLY A O 1
ATOM 694 N N . ASP A 1 92 ? -0.657 -12.077 5.629 1.00 94.81 92 ASP A N 1
ATOM 695 C CA . ASP A 1 92 ? 0.274 -12.340 6.731 1.00 94.81 92 ASP A CA 1
ATOM 696 C C . ASP A 1 92 ? 0.003 -11.386 7.915 1.00 94.81 92 ASP A C 1
ATOM 698 O O . ASP A 1 92 ? -0.215 -10.191 7.692 1.00 94.81 92 ASP A O 1
ATOM 702 N N . PRO A 1 93 ? -0.053 -11.872 9.170 1.00 94.62 93 PRO A N 1
ATOM 703 C CA . PRO A 1 93 ? -0.351 -11.028 10.328 1.00 94.62 93 PRO A CA 1
ATOM 704 C C . PRO A 1 93 ? 0.766 -10.035 10.668 1.00 94.62 93 PRO A C 1
ATOM 706 O O . PRO A 1 93 ? 0.497 -9.043 11.338 1.00 94.62 93 PRO A O 1
ATOM 709 N N . ASN A 1 94 ? 2.001 -10.288 10.229 1.00 95.19 94 ASN A N 1
ATOM 710 C CA . ASN A 1 94 ? 3.182 -9.511 10.592 1.00 95.19 94 ASN A CA 1
ATOM 711 C C . ASN A 1 94 ? 3.772 -8.731 9.416 1.00 95.19 94 ASN A C 1
ATOM 713 O O . ASN A 1 94 ? 4.342 -7.663 9.638 1.00 95.19 94 ASN A O 1
ATOM 717 N N . ILE A 1 95 ? 3.663 -9.260 8.196 1.00 96.69 95 ILE A N 1
ATOM 718 C CA . ILE A 1 95 ? 4.268 -8.678 6.997 1.00 96.69 95 ILE A CA 1
ATOM 719 C C . ILE A 1 95 ? 3.190 -8.025 6.136 1.00 96.69 95 ILE A C 1
ATOM 721 O O . ILE A 1 95 ? 2.301 -8.691 5.611 1.00 96.69 95 ILE A O 1
ATOM 725 N N . LEU A 1 96 ? 3.293 -6.711 5.958 1.00 97.31 96 LEU A N 1
ATOM 726 C CA . LEU A 1 96 ? 2.394 -5.922 5.116 1.00 97.31 96 LEU A CA 1
ATOM 727 C C . LEU A 1 96 ? 3.214 -5.165 4.077 1.00 97.31 96 LEU A C 1
ATOM 729 O O . LEU A 1 96 ? 4.319 -4.719 4.375 1.00 97.31 96 LEU A O 1
ATOM 733 N N . ALA A 1 97 ? 2.670 -4.985 2.877 1.00 96.38 97 ALA A N 1
ATOM 734 C CA . ALA A 1 97 ? 3.297 -4.188 1.830 1.00 96.38 97 ALA A CA 1
ATOM 735 C C . ALA A 1 97 ? 2.221 -3.542 0.954 1.00 96.38 97 ALA A C 1
ATOM 737 O O . ALA A 1 97 ? 1.417 -4.237 0.336 1.00 96.38 97 ALA A O 1
ATOM 738 N N . PHE A 1 98 ? 2.227 -2.215 0.899 1.00 96.69 98 PHE A N 1
ATOM 739 C CA . PHE A 1 98 ? 1.262 -1.406 0.172 1.00 96.69 98 PHE A CA 1
ATOM 740 C C . PHE A 1 98 ? 1.996 -0.522 -0.839 1.00 96.69 98 PHE A C 1
ATOM 742 O O . PHE A 1 98 ? 2.860 0.271 -0.441 1.00 96.69 98 PHE A O 1
ATOM 749 N N . PRO A 1 99 ? 1.697 -0.655 -2.142 1.00 94.81 99 PRO A N 1
ATOM 750 C CA . PRO A 1 99 ? 2.290 0.198 -3.151 1.00 94.81 99 PRO A CA 1
ATOM 751 C C . PRO A 1 99 ? 1.767 1.626 -3.043 1.00 94.81 99 PRO A C 1
ATOM 753 O O . PRO A 1 99 ? 0.601 1.865 -2.729 1.00 94.81 99 PRO A O 1
ATOM 756 N N . ASP A 1 100 ? 2.646 2.564 -3.351 1.00 91.12 100 ASP A N 1
ATOM 757 C CA . ASP A 1 100 ? 2.367 3.985 -3.425 1.00 91.12 100 ASP A CA 1
ATOM 758 C C . ASP A 1 100 ? 2.991 4.553 -4.696 1.00 91.12 100 ASP A C 1
ATOM 760 O O . ASP A 1 100 ? 4.121 4.215 -5.054 1.00 91.12 100 ASP A O 1
ATOM 764 N N . ALA A 1 101 ? 2.244 5.405 -5.386 1.00 88.12 101 ALA A N 1
ATOM 765 C CA . ALA A 1 101 ? 2.705 6.055 -6.597 1.00 88.12 101 ALA A CA 1
ATOM 766 C C . ALA A 1 101 ? 2.834 7.563 -6.354 1.00 88.12 101 ALA A C 1
ATOM 768 O O . ALA A 1 101 ? 2.102 8.129 -5.542 1.00 88.12 101 ALA A O 1
ATOM 769 N N . PRO A 1 102 ? 3.745 8.245 -7.057 1.00 83.00 102 PRO A N 1
ATOM 770 C CA . PRO A 1 102 ? 3.745 9.698 -7.072 1.00 83.00 102 PRO A CA 1
ATOM 771 C C . PRO A 1 102 ? 2.459 10.210 -7.724 1.00 83.00 102 PRO A C 1
ATOM 773 O O . PRO A 1 102 ? 2.030 9.678 -8.748 1.00 83.00 102 PRO A O 1
ATOM 776 N N . GLY A 1 103 ? 1.845 11.230 -7.122 1.00 78.06 103 GLY A N 1
ATOM 777 C CA . GLY A 1 103 ? 0.588 11.798 -7.605 1.00 78.06 103 GLY A CA 1
ATOM 778 C C . GLY A 1 103 ? 0.710 12.566 -8.929 1.00 78.06 103 GLY A C 1
ATOM 779 O O . GLY A 1 103 ? 1.778 12.599 -9.549 1.00 78.06 103 GLY A O 1
ATOM 780 N N . PRO A 1 104 ? -0.390 13.184 -9.394 1.00 70.62 104 PRO A N 1
ATOM 781 C CA . PRO A 1 104 ? -0.379 14.025 -10.588 1.00 70.62 104 PRO A CA 1
ATOM 782 C C . PRO A 1 104 ? 0.622 15.176 -10.457 1.00 70.62 104 PRO A C 1
ATOM 784 O O . PRO A 1 104 ? 0.690 15.801 -9.401 1.00 70.62 104 PRO A O 1
ATOM 787 N N . ALA A 1 105 ? 1.370 15.463 -11.531 1.00 64.31 105 ALA A N 1
ATOM 788 C CA . ALA A 1 105 ? 2.392 16.512 -11.554 1.00 64.31 105 ALA A CA 1
ATOM 789 C C . ALA A 1 105 ? 3.363 16.406 -10.368 1.00 64.31 105 ALA A C 1
ATOM 791 O O . ALA A 1 105 ? 3.502 17.337 -9.575 1.00 64.31 105 ALA A O 1
ATOM 792 N N . ALA A 1 106 ? 4.014 15.250 -10.226 1.00 62.88 106 ALA A N 1
ATOM 793 C CA . ALA A 1 106 ? 4.975 15.012 -9.163 1.00 62.88 106 ALA A CA 1
ATOM 794 C C . ALA A 1 106 ? 6.196 15.933 -9.342 1.00 62.88 106 ALA A C 1
ATOM 796 O O . ALA A 1 106 ? 7.207 15.560 -9.931 1.00 62.88 106 ALA A O 1
ATOM 797 N N . GLN A 1 107 ? 6.105 17.142 -8.781 1.00 60.72 107 GLN A N 1
ATOM 798 C CA . GLN A 1 107 ? 7.141 18.186 -8.801 1.00 60.72 107 GLN A CA 1
ATOM 799 C C . GLN A 1 107 ? 8.469 17.727 -8.170 1.00 60.72 107 GLN A C 1
ATOM 801 O O . GLN A 1 107 ? 9.478 18.418 -8.262 1.00 60.72 107 GLN A O 1
ATOM 806 N N . PHE A 1 108 ? 8.461 16.564 -7.517 1.00 65.88 108 PHE A N 1
ATOM 807 C CA . PHE A 1 108 ? 9.596 15.957 -6.831 1.00 65.88 108 PHE A CA 1
ATOM 808 C C . PHE A 1 108 ? 10.286 14.857 -7.639 1.00 65.88 108 PHE A C 1
ATOM 810 O O . PHE A 1 108 ? 11.237 14.251 -7.143 1.00 65.88 108 PHE A O 1
ATOM 817 N N . CYS A 1 109 ? 9.821 14.551 -8.852 1.00 71.06 109 CYS A N 1
ATOM 818 C CA . CYS A 1 109 ? 10.544 13.620 -9.703 1.00 71.06 109 CYS A CA 1
ATOM 819 C C . CYS A 1 109 ? 11.813 14.298 -10.208 1.00 71.06 109 CYS A C 1
ATOM 821 O O . CYS A 1 109 ? 11.755 15.290 -10.927 1.00 71.06 109 CYS A O 1
ATOM 823 N N . GLY A 1 110 ? 12.963 13.788 -9.765 1.00 65.75 110 GLY A N 1
ATOM 824 C CA . GLY A 1 110 ? 14.260 14.257 -10.240 1.00 65.75 110 GLY A CA 1
ATOM 825 C C . GLY A 1 110 ? 14.551 13.770 -11.660 1.00 65.75 110 GLY A C 1
ATOM 826 O O . GLY A 1 110 ? 13.736 13.096 -12.288 1.00 65.75 110 GLY A O 1
ATOM 827 N N . ASP A 1 111 ? 15.768 14.022 -12.134 1.00 67.56 111 ASP A N 1
ATOM 828 C CA . ASP A 1 111 ? 16.198 13.695 -13.505 1.00 67.56 111 ASP A CA 1
ATOM 829 C C . ASP A 1 111 ? 16.118 12.198 -13.859 1.00 67.56 111 ASP A C 1
ATOM 831 O O . ASP A 1 111 ? 16.149 11.824 -15.028 1.00 67.56 111 ASP A O 1
ATOM 835 N N . ARG A 1 112 ? 16.009 11.324 -12.850 1.00 64.62 112 ARG A N 1
ATOM 836 C CA . ARG A 1 112 ? 15.843 9.868 -13.009 1.00 64.62 112 ARG A CA 1
ATOM 837 C C . ARG A 1 112 ? 14.378 9.432 -13.131 1.00 64.62 112 ARG A C 1
ATOM 839 O O . ARG A 1 112 ? 14.084 8.243 -13.090 1.00 64.62 112 ARG A O 1
ATOM 846 N N . GLY A 1 113 ? 13.464 10.391 -13.256 1.00 71.81 113 GLY A N 1
ATOM 847 C CA . GLY A 1 113 ? 12.032 10.149 -13.296 1.00 71.81 113 GLY A CA 1
ATOM 848 C C . GLY A 1 113 ? 11.451 9.792 -11.931 1.00 71.81 113 GLY A C 1
ATOM 849 O O . GLY A 1 113 ? 12.081 9.929 -10.878 1.00 71.81 113 GLY A O 1
ATOM 850 N N . CYS A 1 114 ? 10.196 9.362 -11.959 1.00 80.12 114 CYS A N 1
ATOM 851 C CA . CYS A 1 114 ? 9.478 8.934 -10.771 1.00 80.12 114 CYS A CA 1
ATOM 852 C C . CYS A 1 114 ? 9.625 7.421 -10.554 1.00 80.12 114 CYS A C 1
ATOM 854 O O . CYS A 1 114 ? 9.692 6.651 -11.516 1.00 80.12 114 CYS A O 1
ATOM 856 N N . SER A 1 115 ? 9.571 6.991 -9.293 1.00 82.56 115 SER A N 1
ATOM 857 C CA . SER A 1 115 ? 9.472 5.576 -8.933 1.00 82.56 115 SER A CA 1
ATOM 858 C C . SER A 1 115 ? 8.240 5.292 -8.093 1.00 82.56 115 SER A C 1
ATOM 860 O O . SER A 1 115 ? 7.775 6.130 -7.316 1.00 82.56 115 SER A O 1
ATOM 862 N N . LEU A 1 116 ? 7.744 4.065 -8.227 1.00 88.38 116 LEU A N 1
ATOM 863 C CA . LEU A 1 116 ? 6.888 3.443 -7.232 1.00 88.38 116 LEU A CA 1
ATOM 864 C C . LEU A 1 116 ? 7.616 3.450 -5.882 1.00 88.38 116 LEU A C 1
ATOM 866 O O . LEU A 1 116 ? 8.831 3.268 -5.812 1.00 88.38 116 LEU A O 1
ATOM 870 N N . ALA A 1 117 ? 6.865 3.592 -4.804 1.00 89.94 117 ALA A N 1
ATOM 871 C CA . ALA A 1 117 ? 7.325 3.263 -3.470 1.00 89.94 117 ALA A CA 1
ATOM 872 C C . ALA A 1 117 ? 6.528 2.090 -2.913 1.00 89.94 117 ALA A C 1
ATOM 874 O O . ALA A 1 117 ? 5.381 1.853 -3.288 1.00 89.94 117 ALA A O 1
ATOM 875 N N . ILE A 1 118 ? 7.136 1.374 -1.979 1.00 93.94 118 ILE A N 1
ATOM 876 C CA . ILE A 1 118 ? 6.461 0.362 -1.181 1.00 93.94 118 ILE A CA 1
ATOM 877 C C . ILE A 1 118 ? 6.535 0.809 0.271 1.00 93.94 118 ILE A C 1
ATOM 879 O O . ILE A 1 118 ? 7.625 0.922 0.838 1.00 93.94 118 ILE A O 1
ATOM 883 N N . ASN A 1 119 ? 5.369 1.038 0.867 1.00 95.69 119 ASN A N 1
ATOM 884 C CA . ASN A 1 119 ? 5.233 1.171 2.307 1.00 95.69 119 ASN A CA 1
ATOM 885 C C . ASN A 1 119 ? 5.053 -0.234 2.884 1.00 95.69 119 ASN A C 1
ATOM 887 O O . ASN A 1 119 ? 4.121 -0.938 2.496 1.00 95.69 119 ASN A O 1
ATOM 891 N N . TYR A 1 120 ? 5.928 -0.668 3.783 1.00 96.31 120 TYR A N 1
ATOM 892 C CA . TYR A 1 120 ? 5.904 -2.026 4.316 1.00 96.31 120 TYR A CA 1
ATOM 893 C C . TYR A 1 120 ? 6.026 -2.046 5.834 1.00 96.31 120 TYR A C 1
ATOM 895 O O . TYR A 1 120 ? 6.591 -1.141 6.439 1.00 96.31 120 TYR A O 1
ATOM 903 N N . SER A 1 121 ? 5.492 -3.099 6.438 1.00 97.06 121 SER A N 1
ATOM 904 C CA . SER A 1 121 ? 5.565 -3.356 7.871 1.00 97.06 121 SER A CA 1
ATOM 905 C C . SER A 1 121 ? 6.031 -4.785 8.118 1.00 97.06 121 SER A C 1
ATOM 907 O O . SER A 1 121 ? 5.689 -5.689 7.358 1.00 97.06 121 SER A O 1
ATOM 909 N N . LEU A 1 122 ? 6.806 -4.970 9.188 1.00 96.88 122 LEU A N 1
ATOM 910 C CA . LEU A 1 122 ? 7.326 -6.261 9.662 1.00 96.88 122 LEU A CA 1
ATOM 911 C C . LEU A 1 122 ? 6.915 -6.553 11.119 1.00 96.88 122 LEU A C 1
ATOM 913 O O . LEU A 1 122 ? 7.501 -7.410 11.797 1.00 96.88 122 LEU A O 1
ATOM 917 N N . ASP A 1 123 ? 5.948 -5.788 11.626 1.00 96.62 123 ASP A N 1
ATOM 918 C CA . ASP A 1 123 ? 5.420 -5.843 12.992 1.00 96.62 123 ASP A CA 1
ATOM 919 C C . ASP A 1 123 ? 3.879 -5.794 13.042 1.00 96.62 123 ASP A C 1
ATOM 921 O O . ASP A 1 123 ? 3.279 -5.420 14.058 1.00 96.62 123 ASP A O 1
ATOM 925 N N . GLY A 1 124 ? 3.236 -6.195 11.940 1.00 96.31 124 GLY A N 1
ATOM 926 C CA . GLY A 1 124 ? 1.780 -6.262 11.816 1.00 96.31 124 GLY A CA 1
ATOM 927 C C . GLY A 1 124 ? 1.105 -4.898 11.702 1.00 96.31 124 GLY A C 1
ATOM 928 O O . GLY A 1 124 ? -0.047 -4.744 12.092 1.00 96.31 124 GLY A O 1
ATOM 929 N N . GLY A 1 125 ? 1.825 -3.898 11.194 1.00 97.62 125 GLY A N 1
ATOM 930 C CA . GLY A 1 125 ? 1.310 -2.560 10.921 1.00 97.62 125 GLY A CA 1
ATOM 931 C C . GLY A 1 125 ? 1.455 -1.569 12.072 1.00 97.62 125 GLY A C 1
ATOM 932 O O . GLY A 1 125 ? 0.842 -0.505 12.017 1.00 97.62 125 GLY A O 1
ATOM 933 N N . ARG A 1 126 ? 2.249 -1.872 13.109 1.00 97.94 126 ARG A N 1
ATOM 934 C CA . ARG A 1 126 ? 2.546 -0.915 14.197 1.00 97.94 126 ARG A CA 1
ATOM 935 C C . ARG A 1 126 ? 3.505 0.166 13.728 1.00 97.94 126 ARG A C 1
ATOM 937 O O . ARG A 1 126 ? 3.366 1.321 14.119 1.00 97.94 126 ARG A O 1
ATOM 944 N N . THR A 1 127 ? 4.440 -0.204 12.863 1.00 96.50 127 THR A N 1
ATOM 945 C CA . THR A 1 127 ? 5.331 0.720 12.171 1.00 96.50 127 THR A CA 1
ATOM 946 C C . THR A 1 127 ? 5.359 0.414 10.680 1.00 96.50 127 THR A C 1
ATOM 948 O O . THR A 1 127 ? 5.108 -0.718 10.255 1.00 96.50 127 THR A O 1
ATOM 951 N N . PHE A 1 128 ? 5.625 1.449 9.884 1.00 96.06 128 PHE A N 1
ATOM 952 C CA . PHE A 1 128 ? 5.831 1.329 8.448 1.00 96.06 128 PHE A CA 1
ATOM 953 C C . PHE A 1 128 ? 7.150 1.985 8.069 1.00 96.06 128 PHE A C 1
ATOM 955 O O . PHE A 1 128 ? 7.405 3.134 8.429 1.00 96.06 128 PHE A O 1
ATOM 962 N N . ASP A 1 129 ? 7.940 1.250 7.301 1.00 94.12 129 ASP A N 1
ATOM 963 C CA . ASP A 1 129 ? 9.089 1.759 6.575 1.00 94.12 129 ASP A CA 1
ATOM 964 C C . ASP A 1 129 ? 8.732 1.912 5.095 1.00 94.12 129 ASP A C 1
ATOM 966 O O . ASP A 1 129 ? 7.750 1.355 4.594 1.00 94.12 129 ASP A O 1
ATOM 970 N N . ARG A 1 130 ? 9.552 2.670 4.370 1.00 91.75 130 ARG A N 1
ATOM 971 C CA . ARG A 1 130 ? 9.370 2.924 2.940 1.00 91.75 130 ARG A CA 1
ATOM 972 C C . ARG A 1 130 ? 10.652 2.618 2.189 1.00 91.75 130 ARG A C 1
ATOM 974 O O . ARG A 1 130 ? 11.736 3.017 2.610 1.00 91.75 130 ARG A O 1
ATOM 981 N N . PHE A 1 131 ? 10.527 1.954 1.048 1.00 89.88 131 PHE A N 1
ATOM 982 C CA . PHE A 1 131 ? 11.619 1.846 0.087 1.00 89.88 131 PHE A CA 1
ATOM 983 C C . PHE A 1 131 ? 11.118 2.072 -1.335 1.00 89.88 131 PHE A C 1
ATOM 985 O O . PHE A 1 131 ? 9.930 1.951 -1.629 1.00 89.88 131 PHE A O 1
ATOM 992 N N . HIS A 1 132 ? 12.055 2.411 -2.210 1.00 87.31 132 HIS A N 1
ATOM 993 C CA . HIS A 1 132 ? 11.814 2.640 -3.624 1.00 87.31 132 HIS A CA 1
ATOM 994 C C . HIS A 1 132 ? 12.528 1.540 -4.411 1.00 87.31 132 HIS A C 1
ATOM 996 O O . HIS A 1 132 ? 13.763 1.494 -4.401 1.00 87.31 132 HIS A O 1
ATOM 1002 N N . PRO A 1 133 ? 11.789 0.625 -5.052 1.00 83.38 133 PRO A N 1
ATOM 1003 C CA . PRO A 1 133 ? 12.380 -0.353 -5.942 1.00 83.38 133 PRO A CA 1
ATOM 1004 C C . PRO A 1 133 ? 12.743 0.328 -7.272 1.00 83.38 133 PRO A C 1
ATOM 1006 O O . PRO A 1 133 ? 11.975 0.302 -8.231 1.00 83.38 133 PRO A O 1
ATOM 1009 N N . TRP A 1 134 ? 13.922 0.960 -7.311 1.00 76.25 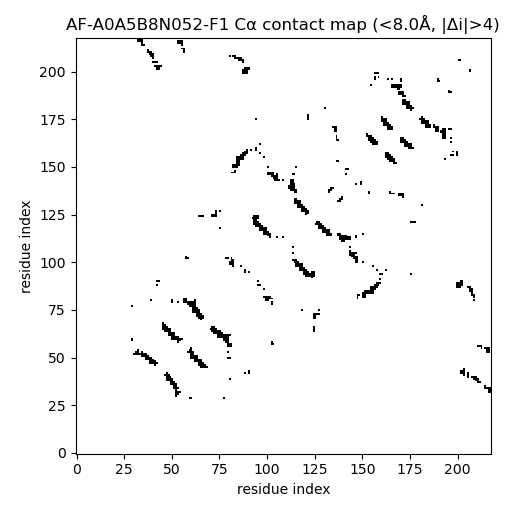134 TRP A N 1
ATOM 1010 C CA . TRP A 1 134 ? 14.534 1.633 -8.476 1.00 76.25 134 TRP A CA 1
ATOM 1011 C C . TRP A 1 134 ? 14.999 0.650 -9.561 1.00 76.25 134 TRP A C 1
ATOM 1013 O O . TRP A 1 134 ? 16.094 0.739 -10.096 1.00 76.25 134 TRP A O 1
ATOM 1023 N N . THR A 1 135 ? 14.208 -0.379 -9.817 1.00 69.31 135 THR A N 1
ATOM 1024 C CA . THR A 1 135 ? 14.448 -1.381 -10.850 1.00 69.31 135 THR A CA 1
ATOM 1025 C C . THR A 1 135 ? 13.234 -1.440 -11.758 1.00 69.31 135 THR A C 1
ATOM 1027 O O . THR A 1 135 ? 12.160 -0.926 -11.435 1.00 69.31 135 THR A O 1
ATOM 1030 N N . LEU A 1 136 ? 13.387 -2.014 -12.950 1.00 62.28 136 LEU A N 1
ATOM 1031 C CA . LEU A 1 136 ? 12.236 -2.297 -13.800 1.00 62.28 136 LEU A CA 1
ATOM 1032 C C . LEU A 1 136 ? 11.588 -3.581 -13.288 1.00 62.28 136 LEU A C 1
ATOM 1034 O O . LEU A 1 136 ? 12.216 -4.625 -13.389 1.00 62.28 136 LEU A O 1
ATOM 1038 N N . PRO A 1 137 ? 10.324 -3.527 -12.839 1.00 59.94 137 PRO A N 1
ATOM 1039 C CA . PRO A 1 137 ? 9.277 -2.717 -13.469 1.00 59.94 137 PRO A CA 1
ATOM 1040 C C . PRO A 1 137 ? 8.801 -1.461 -12.718 1.00 59.94 137 PRO A C 1
ATOM 1042 O O . PRO A 1 137 ? 7.867 -0.801 -13.182 1.00 59.94 137 PRO A O 1
ATOM 1045 N N . SER A 1 138 ? 9.399 -1.143 -11.577 1.00 57.34 138 SER A N 1
ATOM 1046 C CA . SER A 1 138 ? 8.888 -0.214 -10.566 1.00 57.34 138 SER A CA 1
ATOM 1047 C C . SER A 1 138 ? 9.383 1.232 -10.634 1.00 57.34 138 SER A C 1
ATOM 1049 O O . SER A 1 138 ? 8.803 2.072 -9.952 1.00 57.34 138 SER A O 1
ATOM 1051 N N . GLY A 1 139 ? 10.322 1.577 -11.515 1.00 62.47 139 GLY A N 1
ATOM 1052 C CA . GLY A 1 139 ? 10.401 2.947 -12.037 1.00 62.47 139 GLY A CA 1
ATOM 1053 C C . GLY A 1 139 ? 11.765 3.617 -11.991 1.00 62.47 139 GLY A C 1
ATOM 1054 O O . GLY A 1 139 ? 12.015 4.454 -11.139 1.00 62.47 139 GLY A O 1
ATOM 1055 N N . ASP A 1 140 ? 12.557 3.363 -13.026 1.00 61.34 140 ASP A N 1
ATOM 1056 C CA . ASP A 1 140 ? 13.654 4.258 -13.425 1.00 61.34 140 ASP A CA 1
ATOM 1057 C C . ASP A 1 140 ? 13.259 5.193 -14.583 1.00 61.34 140 ASP A C 1
ATOM 1059 O O . ASP A 1 140 ? 14.117 5.846 -15.159 1.00 61.34 140 ASP A O 1
ATOM 1063 N N . ASN A 1 141 ? 11.981 5.220 -14.992 1.00 65.12 141 ASN A N 1
ATOM 1064 C CA . ASN A 1 141 ? 11.533 5.930 -16.201 1.00 65.12 141 ASN A CA 1
ATOM 1065 C C . ASN A 1 141 ? 10.032 6.293 -16.201 1.00 65.12 141 ASN A C 1
ATOM 1067 O O . ASN A 1 141 ? 9.465 6.457 -17.280 1.00 65.12 141 ASN A O 1
ATOM 1071 N N . MET A 1 142 ? 9.345 6.358 -15.048 1.00 79.88 142 MET A N 1
ATOM 1072 C CA . MET A 1 142 ? 7.948 6.819 -15.088 1.00 79.88 142 MET A CA 1
ATOM 1073 C C . MET A 1 142 ? 7.913 8.297 -15.477 1.00 79.88 142 MET A C 1
ATOM 1075 O O . MET A 1 142 ? 8.646 9.106 -14.900 1.00 79.88 142 MET A O 1
ATOM 1079 N N . HIS A 1 143 ? 7.051 8.635 -16.434 1.00 79.25 143 HIS A N 1
ATOM 1080 C CA . HIS A 1 143 ? 6.907 9.982 -16.958 1.00 79.25 143 HIS A CA 1
ATOM 1081 C C . HIS A 1 143 ? 6.537 10.965 -15.835 1.00 79.25 143 HIS A C 1
ATOM 1083 O O . HIS A 1 143 ? 5.554 10.717 -15.132 1.00 79.25 143 HIS A O 1
ATOM 1089 N N . PRO A 1 144 ? 7.262 12.087 -15.672 1.00 76.69 144 PRO A N 1
ATOM 1090 C CA . PRO A 1 144 ? 7.083 13.000 -14.539 1.00 76.69 144 PRO A CA 1
ATOM 1091 C C . PRO A 1 144 ? 5.694 13.650 -14.475 1.00 76.69 144 PRO A C 1
ATOM 1093 O O . PRO A 1 144 ? 5.171 13.895 -13.388 1.00 76.69 144 PRO A O 1
ATOM 1096 N N . ASP A 1 145 ? 5.058 13.866 -15.628 1.00 78.19 145 ASP A N 1
ATOM 1097 C CA . ASP A 1 145 ? 3.734 14.501 -15.676 1.00 78.19 145 ASP A CA 1
ATOM 1098 C C . ASP A 1 145 ? 2.598 13.578 -15.200 1.00 78.19 145 ASP A C 1
ATOM 1100 O O . ASP A 1 145 ? 1.604 14.042 -14.635 1.00 78.19 145 ASP A O 1
ATOM 1104 N N . VAL A 1 146 ? 2.724 12.265 -15.427 1.00 82.06 146 VAL A N 1
ATOM 1105 C CA . VAL A 1 146 ? 1.649 11.279 -15.201 1.00 82.06 146 VAL A CA 1
ATOM 1106 C C . VAL A 1 146 ? 2.144 9.948 -14.604 1.00 82.06 146 VAL A C 1
ATOM 1108 O O . VAL A 1 146 ? 1.712 8.877 -15.042 1.00 82.06 146 VAL A O 1
ATOM 1111 N N . PRO A 1 147 ? 3.010 9.956 -13.575 1.00 83.88 147 PRO A N 1
ATOM 1112 C CA . PRO A 1 147 ? 3.681 8.741 -13.109 1.00 83.88 147 PRO A CA 1
ATOM 1113 C C . PRO A 1 147 ? 2.703 7.698 -12.560 1.00 83.88 147 PRO A C 1
ATOM 1115 O O . PRO A 1 147 ? 2.814 6.509 -12.863 1.00 83.88 147 PRO A O 1
ATOM 1118 N N . TYR A 1 148 ? 1.671 8.140 -11.837 1.00 87.50 148 TYR A N 1
ATOM 1119 C CA . TYR A 1 148 ? 0.601 7.278 -11.338 1.00 87.50 148 TYR A CA 1
ATOM 1120 C C . TYR A 1 148 ? -0.113 6.493 -12.452 1.00 87.50 148 TYR A C 1
ATOM 1122 O O . TYR A 1 148 ? -0.474 5.331 -12.252 1.00 87.50 148 TYR A O 1
ATOM 1130 N N . GLN A 1 149 ? -0.269 7.059 -13.658 1.00 88.94 149 GLN A N 1
ATOM 1131 C CA . GLN A 1 149 ? -0.928 6.367 -14.773 1.00 88.94 149 GLN A CA 1
ATOM 1132 C C . GLN A 1 149 ? -0.124 5.163 -15.268 1.00 88.94 149 GLN A C 1
ATOM 1134 O O . GLN A 1 149 ? -0.707 4.155 -15.679 1.00 88.94 149 GLN A O 1
ATOM 1139 N N . GLU A 1 150 ? 1.204 5.218 -15.178 1.00 87.31 150 GLU A N 1
ATOM 1140 C CA . GLU A 1 150 ? 2.061 4.102 -15.570 1.00 87.31 150 GLU A CA 1
ATOM 1141 C C . GLU A 1 150 ? 1.929 2.885 -14.652 1.00 87.31 150 GLU A C 1
ATOM 1143 O O . GLU A 1 150 ? 2.207 1.755 -15.074 1.00 87.31 150 GLU A O 1
ATOM 1148 N N . THR A 1 151 ? 1.460 3.094 -13.420 1.00 90.31 151 THR A N 1
ATOM 1149 C CA . THR A 1 151 ? 1.285 2.016 -12.443 1.00 90.31 151 THR A CA 1
ATOM 1150 C C . THR A 1 151 ? 0.128 1.079 -12.771 1.00 90.31 151 THR A C 1
ATOM 1152 O O . THR A 1 151 ? 0.137 -0.053 -12.303 1.00 90.31 151 THR A O 1
ATOM 1155 N N . ARG A 1 152 ? -0.797 1.457 -13.669 1.00 92.12 152 ARG A N 1
ATOM 1156 C CA . ARG A 1 152 ? -1.928 0.610 -14.117 1.00 92.12 152 ARG A CA 1
ATOM 1157 C C . ARG A 1 152 ? -1.516 -0.772 -14.629 1.00 92.12 152 ARG A C 1
ATOM 1159 O O . ARG A 1 152 ? -2.321 -1.697 -14.648 1.00 92.12 152 ARG A O 1
ATOM 1166 N N . ARG A 1 153 ? -0.278 -0.899 -15.112 1.00 88.44 153 ARG A N 1
ATOM 1167 C CA . ARG A 1 153 ? 0.281 -2.143 -15.668 1.00 88.44 153 ARG A CA 1
ATOM 1168 C C . ARG A 1 153 ? 1.177 -2.892 -14.680 1.00 88.44 153 ARG A C 1
ATOM 1170 O O . ARG A 1 153 ? 1.794 -3.880 -15.074 1.00 88.44 153 ARG A O 1
ATOM 1177 N N . ILE A 1 154 ? 1.292 -2.393 -13.452 1.00 90.56 154 ILE A N 1
ATOM 1178 C CA . ILE A 1 154 ? 2.093 -2.989 -12.391 1.00 90.56 154 ILE A CA 1
ATOM 1179 C C . ILE A 1 154 ? 1.201 -3.902 -11.553 1.00 90.56 154 ILE A C 1
ATOM 1181 O O . ILE A 1 154 ? 0.107 -3.525 -11.133 1.00 90.56 154 ILE A O 1
ATOM 1185 N N . PHE A 1 155 ? 1.708 -5.101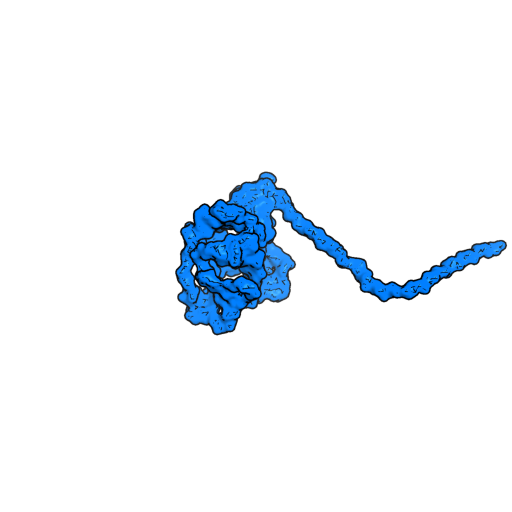 -11.304 1.00 92.62 155 PHE A N 1
ATOM 1186 C CA . PHE A 1 155 ? 1.123 -6.087 -10.414 1.00 92.62 155 PHE A CA 1
ATOM 1187 C C . PHE A 1 155 ? 2.060 -6.283 -9.231 1.00 92.62 155 PHE A C 1
ATOM 1189 O O . PHE A 1 155 ? 3.238 -6.592 -9.412 1.00 92.62 155 PHE A O 1
ATOM 1196 N N . VAL A 1 156 ? 1.530 -6.098 -8.031 1.00 94.50 156 VAL A N 1
ATOM 1197 C CA . VAL A 1 156 ? 2.229 -6.326 -6.770 1.00 94.50 156 VAL A CA 1
ATOM 1198 C C . VAL A 1 156 ? 1.704 -7.618 -6.167 1.00 94.50 156 VAL A C 1
ATOM 1200 O O . VAL A 1 156 ? 0.501 -7.864 -6.145 1.00 94.50 156 VAL A O 1
ATOM 1203 N N . THR A 1 157 ? 2.575 -8.494 -5.696 1.00 95.75 157 THR A N 1
ATOM 1204 C CA . THR A 1 157 ? 2.142 -9.706 -4.996 1.00 95.75 157 THR A CA 1
ATOM 1205 C C . THR A 1 157 ? 3.020 -9.949 -3.790 1.00 95.75 157 THR A C 1
ATOM 1207 O O . THR A 1 157 ? 4.235 -9.980 -3.920 1.00 95.75 157 THR A O 1
ATOM 1210 N N . LEU A 1 158 ? 2.418 -10.137 -2.621 1.00 96.50 158 LEU A N 1
ATOM 1211 C CA . LEU A 1 158 ? 3.128 -10.505 -1.402 1.00 96.50 158 LEU A CA 1
ATOM 1212 C C . LEU A 1 158 ? 2.815 -11.961 -1.062 1.00 96.50 158 LEU A C 1
ATOM 1214 O O . LEU A 1 158 ? 1.653 -12.316 -0.860 1.00 96.50 158 LEU A O 1
ATOM 1218 N N . LYS A 1 159 ? 3.852 -12.800 -0.988 1.00 94.25 159 LYS A N 1
ATOM 1219 C CA . LYS A 1 159 ? 3.757 -14.202 -0.568 1.00 94.25 159 LYS A CA 1
ATOM 1220 C C . LYS A 1 159 ? 4.823 -14.503 0.479 1.00 94.25 159 LYS A C 1
ATOM 1222 O O . LYS A 1 159 ? 6.011 -14.555 0.169 1.00 94.25 159 LYS A O 1
ATOM 1227 N N . GLY A 1 160 ? 4.392 -14.742 1.714 1.00 93.69 160 GLY A N 1
ATOM 1228 C CA . GLY A 1 160 ? 5.303 -14.837 2.852 1.00 93.69 160 GLY A CA 1
ATOM 1229 C C . GLY A 1 160 ? 6.054 -13.519 3.010 1.00 93.69 160 GLY A C 1
ATOM 1230 O O . GLY A 1 160 ? 5.438 -12.459 3.060 1.00 93.69 160 GLY A O 1
ATOM 1231 N N . ASN A 1 161 ? 7.382 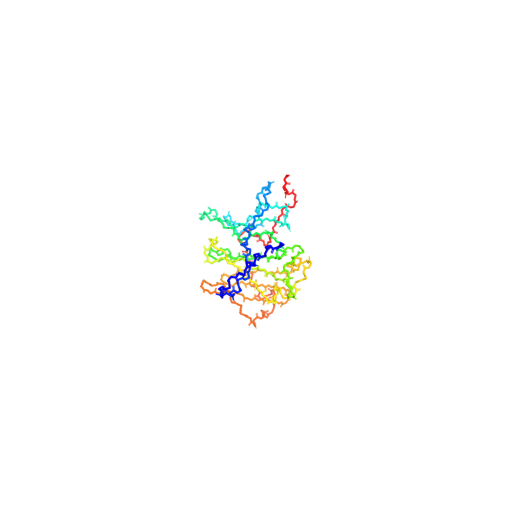-13.582 3.006 1.00 93.62 161 ASN A N 1
ATOM 1232 C CA . ASN A 1 161 ? 8.254 -12.411 3.045 1.00 93.62 161 ASN A CA 1
ATOM 1233 C C . ASN A 1 161 ? 8.751 -11.953 1.660 1.00 93.62 161 ASN A C 1
ATOM 1235 O O . ASN A 1 161 ? 9.628 -11.095 1.582 1.00 93.62 161 ASN A O 1
ATOM 1239 N N . GLN A 1 162 ? 8.231 -12.529 0.572 1.00 93.50 162 GLN A N 1
ATOM 1240 C CA . GLN A 1 162 ? 8.638 -12.200 -0.792 1.00 93.50 162 GLN A CA 1
ATOM 1241 C C . GLN A 1 162 ? 7.611 -11.284 -1.455 1.00 93.50 162 GLN A C 1
ATOM 1243 O O . GLN A 1 162 ? 6.443 -11.649 -1.614 1.00 93.50 162 GLN A O 1
ATOM 1248 N N . LEU A 1 163 ? 8.067 -10.104 -1.864 1.00 93.81 163 LEU A N 1
ATOM 1249 C CA . LEU A 1 163 ? 7.302 -9.113 -2.603 1.00 93.81 163 LEU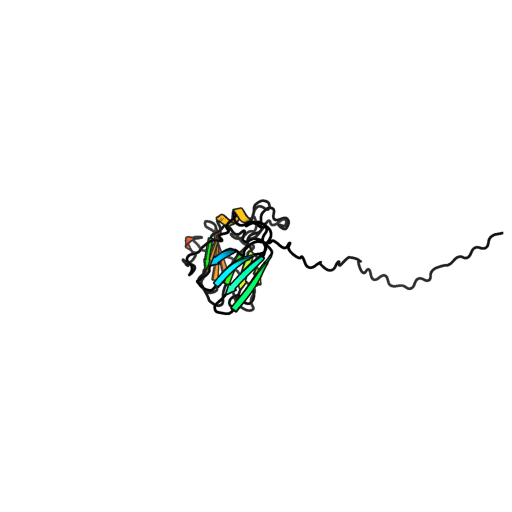 A CA 1
ATOM 1250 C C . LEU A 1 163 ? 7.706 -9.141 -4.078 1.00 93.81 163 LEU A C 1
ATOM 1252 O O . LEU A 1 163 ? 8.839 -8.835 -4.440 1.00 93.81 163 LEU A O 1
ATOM 1256 N N . TYR A 1 164 ? 6.752 -9.479 -4.928 1.00 92.31 164 TYR A N 1
ATOM 1257 C CA . TYR A 1 164 ? 6.894 -9.545 -6.371 1.00 92.31 164 TYR A CA 1
ATOM 1258 C C . TYR A 1 164 ? 6.332 -8.273 -6.997 1.00 92.31 164 TYR A C 1
ATOM 1260 O O . TYR A 1 164 ? 5.210 -7.873 -6.681 1.00 92.31 164 TYR A O 1
ATOM 1268 N N . LEU A 1 165 ? 7.083 -7.666 -7.910 1.00 90.69 165 LEU A N 1
ATOM 1269 C CA . LEU A 1 165 ? 6.651 -6.522 -8.713 1.00 90.69 165 LEU A CA 1
ATOM 1270 C C . LEU A 1 165 ? 6.745 -6.918 -10.178 1.00 90.69 165 LEU A C 1
ATOM 1272 O O . LEU A 1 165 ? 7.831 -7.248 -10.633 1.00 90.69 165 LEU A O 1
ATOM 1276 N N . ALA A 1 166 ? 5.642 -6.889 -10.923 1.00 88.88 166 ALA A N 1
ATOM 1277 C CA . ALA A 1 166 ? 5.609 -7.337 -12.315 1.00 88.88 166 ALA A CA 1
ATOM 1278 C C . ALA A 1 166 ? 4.961 -6.314 -13.256 1.00 88.88 166 ALA A C 1
ATOM 1280 O O . ALA A 1 166 ? 3.961 -5.693 -12.908 1.00 88.88 166 ALA A O 1
ATOM 1281 N N . LYS A 1 167 ? 5.502 -6.169 -14.474 1.00 86.44 167 LYS A N 1
ATOM 1282 C CA . LYS A 1 167 ? 4.938 -5.364 -15.579 1.00 86.44 167 LYS A CA 1
ATOM 1283 C C . LYS A 1 167 ? 5.271 -6.047 -16.900 1.00 86.44 167 LYS A C 1
ATOM 1285 O O . LYS A 1 167 ? 6.434 -6.140 -17.296 1.00 86.44 167 LYS A O 1
ATOM 1290 N N . GLY A 1 168 ? 4.244 -6.526 -17.598 1.00 81.69 168 GLY A N 1
ATOM 1291 C CA . GLY A 1 168 ? 4.419 -7.278 -18.842 1.00 81.69 168 GLY A CA 1
ATOM 1292 C C . GLY A 1 168 ? 5.259 -8.545 -18.636 1.00 81.69 168 GLY A C 1
ATOM 1293 O O . GLY A 1 168 ? 4.905 -9.412 -17.840 1.00 81.69 168 GLY A O 1
ATOM 1294 N N . SER A 1 169 ? 6.373 -8.657 -19.362 1.00 78.69 169 SER A N 1
ATOM 1295 C CA . SER A 1 169 ? 7.278 -9.812 -19.302 1.00 78.69 169 SER A CA 1
ATOM 1296 C C . SER A 1 169 ? 8.357 -9.715 -18.219 1.00 78.69 169 SER A C 1
ATOM 1298 O O . SER A 1 169 ? 9.158 -10.638 -18.104 1.00 78.69 169 SER A O 1
ATOM 1300 N N . ARG A 1 170 ? 8.406 -8.620 -17.452 1.00 80.12 170 ARG A N 1
ATOM 1301 C CA . ARG A 1 170 ? 9.423 -8.386 -16.419 1.00 80.12 170 ARG A CA 1
ATOM 1302 C C . ARG A 1 170 ? 8.820 -8.510 -15.035 1.00 80.12 170 ARG A C 1
ATOM 1304 O O . ARG A 1 170 ? 7.685 -8.070 -14.823 1.00 80.12 170 ARG A O 1
ATOM 1311 N N . ALA A 1 171 ? 9.583 -9.080 -14.113 1.00 84.44 171 ALA A N 1
ATOM 1312 C CA . ALA A 1 171 ? 9.227 -9.087 -12.710 1.00 84.44 171 ALA A CA 1
ATOM 1313 C C . ALA A 1 171 ? 10.464 -9.167 -11.815 1.00 84.44 171 ALA A C 1
ATOM 1315 O O . ALA A 1 171 ? 11.369 -9.950 -12.096 1.00 84.44 171 ALA A O 1
ATOM 1316 N N . ASP A 1 172 ? 10.421 -8.410 -10.724 1.00 85.50 172 ASP A N 1
ATOM 1317 C CA . ASP A 1 172 ? 11.420 -8.391 -9.661 1.00 85.50 172 ASP A CA 1
ATOM 1318 C C . ASP A 1 172 ? 10.872 -9.043 -8.395 1.00 85.50 172 ASP A C 1
ATOM 1320 O O . ASP A 1 172 ? 9.664 -9.020 -8.138 1.00 85.50 172 ASP A O 1
ATOM 1324 N N . VAL A 1 173 ? 11.780 -9.574 -7.572 1.00 88.62 173 VAL A N 1
ATOM 1325 C CA . VAL A 1 173 ? 11.459 -10.128 -6.253 1.00 88.62 173 VAL A CA 1
ATOM 1326 C C . VAL A 1 173 ? 12.315 -9.464 -5.185 1.00 88.62 173 VAL A C 1
ATOM 1328 O O . VAL A 1 173 ? 13.547 -9.470 -5.254 1.00 88.62 173 VAL A O 1
ATOM 1331 N N . TRP A 1 174 ? 11.633 -8.939 -4.177 1.00 90.62 174 TRP A N 1
ATOM 1332 C CA . TRP A 1 174 ? 12.200 -8.288 -3.008 1.00 90.62 174 TRP A CA 1
ATOM 1333 C C . TRP A 1 174 ? 11.919 -9.126 -1.767 1.00 90.62 174 TRP A C 1
ATOM 1335 O O . TRP A 1 174 ? 10.800 -9.599 -1.574 1.00 90.62 174 TRP A O 1
ATOM 1345 N N . THR A 1 175 ? 12.923 -9.294 -0.916 1.00 92.06 175 THR A N 1
ATOM 1346 C CA . THR A 1 175 ? 12.779 -9.989 0.365 1.00 92.06 175 THR A CA 1
ATOM 1347 C C . THR A 1 175 ? 12.622 -8.965 1.486 1.00 92.06 175 THR A C 1
ATOM 1349 O O . THR A 1 175 ? 13.440 -8.050 1.613 1.00 92.06 175 THR A O 1
ATOM 1352 N N . LEU A 1 176 ? 11.571 -9.119 2.293 1.00 93.06 176 LEU A N 1
ATOM 1353 C CA . LEU A 1 176 ? 11.243 -8.245 3.419 1.00 93.06 176 LEU A CA 1
ATOM 1354 C C . LEU A 1 176 ? 11.603 -8.940 4.741 1.00 93.06 176 LEU A C 1
ATOM 1356 O O . LEU A 1 176 ? 10.946 -9.892 5.152 1.00 93.06 176 LEU A O 1
ATOM 1360 N N . GLU A 1 177 ? 12.649 -8.478 5.422 1.00 91.44 177 GLU A N 1
ATOM 1361 C CA . GLU A 1 177 ? 13.171 -9.121 6.634 1.00 91.44 177 GLU A CA 1
ATOM 1362 C C . GLU A 1 177 ? 13.489 -8.109 7.727 1.00 91.44 177 GLU A C 1
ATOM 1364 O O . GLU A 1 177 ? 13.994 -7.018 7.470 1.00 91.44 177 GLU A O 1
ATOM 1369 N N . ARG A 1 178 ? 13.208 -8.480 8.979 1.00 86.19 178 ARG A N 1
ATOM 1370 C CA . ARG A 1 178 ? 13.419 -7.584 10.117 1.00 86.19 178 ARG A CA 1
ATOM 1371 C C . ARG A 1 178 ? 14.911 -7.342 10.324 1.00 86.19 178 ARG A C 1
ATOM 1373 O O . ARG A 1 178 ? 15.692 -8.285 10.357 1.00 86.19 178 ARG A O 1
ATOM 1380 N N . GLY A 1 179 ? 15.282 -6.079 10.529 1.00 82.31 179 GLY A N 1
ATOM 1381 C CA . GLY A 1 179 ? 16.670 -5.674 10.772 1.00 82.31 179 GLY A CA 1
ATOM 1382 C C . GLY A 1 179 ? 17.517 -5.540 9.504 1.00 82.31 179 GLY A C 1
ATOM 1383 O O . GLY A 1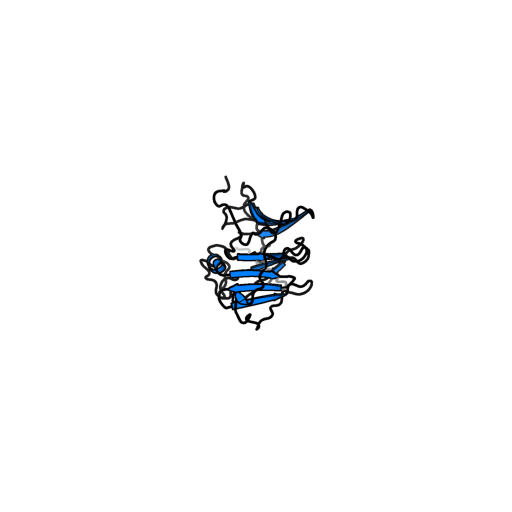 179 ? 18.630 -5.029 9.587 1.00 82.31 179 GLY A O 1
ATOM 1384 N N . ASN A 1 180 ? 16.980 -5.916 8.340 1.00 82.25 180 ASN A N 1
ATOM 1385 C CA . ASN A 1 180 ? 17.631 -5.767 7.047 1.00 82.25 180 ASN A CA 1
ATOM 1386 C C . ASN A 1 180 ? 16.863 -4.751 6.197 1.00 82.25 180 ASN A C 1
ATOM 1388 O O . ASN A 1 180 ? 15.635 -4.701 6.220 1.00 82.25 180 ASN A O 1
ATOM 1392 N N . ARG A 1 181 ? 17.578 -3.948 5.401 1.00 82.25 181 ARG A N 1
ATOM 1393 C CA . ARG A 1 181 ? 16.915 -3.200 4.324 1.00 82.25 181 ARG A CA 1
ATOM 1394 C C . ARG A 1 181 ? 16.350 -4.199 3.308 1.00 82.25 181 ARG A C 1
ATOM 1396 O O . ARG A 1 181 ? 17.024 -5.199 3.056 1.00 82.25 181 ARG A O 1
ATOM 1403 N N . PRO A 1 182 ? 15.181 -3.932 2.697 1.00 84.81 182 PRO A N 1
ATOM 1404 C CA . PRO A 1 182 ? 14.664 -4.758 1.618 1.00 84.81 182 PRO A CA 1
ATOM 1405 C C . PRO A 1 182 ? 15.739 -4.984 0.559 1.00 84.81 182 PRO A C 1
ATOM 1407 O O . PRO A 1 182 ? 16.327 -4.033 0.040 1.00 84.81 182 PRO A O 1
ATOM 1410 N N . THR A 1 183 ? 16.019 -6.251 0.271 1.00 80.38 183 THR A N 1
ATOM 1411 C CA . THR A 1 183 ? 17.008 -6.636 -0.734 1.00 80.38 183 THR A CA 1
ATOM 1412 C C . THR A 1 183 ? 16.291 -7.230 -1.927 1.00 80.38 183 THR A C 1
ATOM 1414 O O . THR A 1 183 ? 15.404 -8.075 -1.793 1.00 80.38 183 THR A O 1
ATOM 1417 N N . ALA A 1 184 ? 16.669 -6.772 -3.111 1.00 75.06 184 ALA A N 1
ATOM 1418 C CA . ALA A 1 184 ? 16.218 -7.389 -4.338 1.00 75.06 184 ALA A CA 1
ATOM 1419 C C . ALA A 1 184 ? 17.138 -8.554 -4.692 1.00 75.06 184 ALA A C 1
ATOM 1421 O O . ALA A 1 184 ? 18.363 -8.428 -4.672 1.00 75.06 184 ALA A O 1
ATOM 1422 N N . SER A 1 185 ? 16.547 -9.673 -5.101 1.00 66.06 185 SER A N 1
ATOM 1423 C CA . SER A 1 185 ? 17.276 -10.692 -5.859 1.00 66.06 185 SER A CA 1
ATOM 1424 C C . SER A 1 185 ? 17.416 -10.225 -7.314 1.00 66.06 185 SER A C 1
ATOM 1426 O O . SER A 1 185 ? 16.810 -10.801 -8.217 1.00 66.06 185 SER A O 1
ATOM 1428 N N . LEU A 1 186 ? 18.175 -9.143 -7.524 1.00 54.97 186 LEU A N 1
ATOM 1429 C CA . LEU A 1 186 ? 18.433 -8.556 -8.841 1.00 54.97 186 LEU A CA 1
ATOM 1430 C C . LEU A 1 186 ? 19.156 -9.581 -9.716 1.00 54.97 186 LEU A C 1
ATOM 1432 O O . LEU A 1 186 ? 20.219 -10.074 -9.346 1.00 54.97 186 LEU A O 1
ATOM 1436 N N . GLY A 1 187 ? 18.563 -9.929 -10.857 1.00 46.81 187 GLY A N 1
ATOM 1437 C CA . GLY A 1 187 ? 19.119 -10.911 -11.796 1.00 46.81 187 GLY A CA 1
ATOM 1438 C C . GLY A 1 187 ? 18.320 -12.208 -11.921 1.00 46.81 187 GLY A C 1
ATOM 1439 O O . GLY A 1 187 ? 18.583 -12.991 -12.829 1.00 46.81 187 GLY A O 1
ATOM 1440 N N . ARG A 1 188 ? 17.292 -12.418 -11.090 1.00 51.03 188 ARG A N 1
ATOM 1441 C CA . ARG A 1 188 ? 16.172 -13.284 -11.473 1.00 51.03 188 ARG A CA 1
ATOM 1442 C C . ARG A 1 188 ? 15.080 -12.397 -12.046 1.00 51.03 188 ARG A C 1
ATOM 1444 O O . ARG A 1 188 ? 14.068 -12.193 -11.386 1.00 51.03 188 ARG A O 1
ATOM 1451 N N . ASP A 1 189 ? 15.269 -11.918 -13.280 1.00 55.66 189 ASP A N 1
ATOM 1452 C CA . ASP A 1 189 ? 14.103 -11.761 -14.154 1.00 55.66 189 ASP A CA 1
ATOM 1453 C C . ASP A 1 189 ? 13.334 -13.069 -13.982 1.00 55.66 189 ASP A C 1
ATOM 1455 O O . ASP A 1 189 ? 13.875 -14.136 -14.298 1.00 55.66 189 ASP A O 1
ATOM 1459 N N . LEU A 1 190 ? 12.152 -13.042 -13.360 1.00 59.09 190 LEU A N 1
ATOM 1460 C CA . LEU A 1 190 ? 11.348 -14.255 -13.312 1.00 59.09 190 LEU A CA 1
ATOM 1461 C C . LEU A 1 190 ? 11.178 -14.681 -14.770 1.00 59.09 190 LEU A C 1
ATOM 1463 O O . LEU A 1 190 ? 10.528 -13.975 -15.542 1.00 59.09 190 LEU A O 1
ATOM 1467 N N . VAL A 1 191 ? 11.818 -15.784 -15.165 1.00 52.06 191 VAL A N 1
ATOM 1468 C CA . VAL A 1 191 ? 11.769 -16.300 -16.533 1.00 52.06 191 VAL A CA 1
ATOM 1469 C C . VAL A 1 191 ? 10.300 -16.627 -16.808 1.00 52.06 191 VAL A C 1
ATOM 1471 O O . VAL A 1 191 ? 9.786 -17.638 -16.339 1.00 52.06 191 VAL A O 1
ATOM 1474 N N . GLY A 1 192 ? 9.588 -15.709 -17.473 1.00 60.88 192 GLY A N 1
ATOM 1475 C CA . GLY A 1 192 ? 8.131 -15.770 -17.658 1.00 60.88 192 GLY A CA 1
ATOM 1476 C C . GLY A 1 192 ? 7.321 -14.544 -17.200 1.00 60.88 192 GLY A C 1
ATOM 1477 O O . GLY A 1 192 ? 6.107 -14.528 -17.421 1.00 60.88 192 GLY A O 1
ATOM 1478 N N . GLY A 1 193 ? 7.933 -13.515 -16.603 1.00 72.56 193 GLY A N 1
ATOM 1479 C CA . GLY A 1 193 ? 7.248 -12.282 -16.191 1.00 72.56 193 GLY A CA 1
ATOM 1480 C C . GLY A 1 193 ? 6.115 -12.545 -15.200 1.00 72.56 193 GLY A C 1
ATOM 1481 O O . GLY A 1 193 ? 6.293 -13.294 -14.241 1.00 72.56 193 GLY A O 1
ATOM 1482 N N . ILE A 1 194 ? 4.922 -11.997 -15.464 1.00 74.62 194 ILE A N 1
ATOM 1483 C CA . ILE A 1 194 ? 3.713 -12.241 -14.649 1.00 74.62 194 ILE A CA 1
ATOM 1484 C C . ILE A 1 194 ? 3.425 -13.743 -14.459 1.00 74.62 194 ILE A C 1
ATOM 1486 O O . ILE A 1 194 ? 2.920 -14.131 -13.411 1.00 74.62 194 ILE A O 1
ATOM 1490 N N . LYS A 1 195 ? 3.784 -14.618 -15.414 1.00 78.94 195 LYS A N 1
ATOM 1491 C CA . LYS A 1 195 ? 3.576 -16.073 -15.268 1.00 78.94 195 LYS A CA 1
ATOM 1492 C C . LYS A 1 195 ? 4.435 -16.696 -14.164 1.00 78.94 195 LYS A C 1
ATOM 1494 O O . LYS A 1 195 ? 4.065 -17.737 -13.635 1.00 78.94 195 LYS A O 1
ATOM 1499 N N . GLY A 1 196 ? 5.573 -16.079 -13.840 1.00 81.19 196 GLY A N 1
ATOM 1500 C CA . GLY A 1 196 ? 6.448 -16.498 -12.745 1.00 81.19 196 GLY A CA 1
ATOM 1501 C C . GLY A 1 196 ? 6.030 -15.945 -11.381 1.00 81.19 196 GLY A C 1
ATOM 1502 O O . GLY A 1 196 ? 6.607 -16.339 -10.368 1.00 81.19 196 GLY A O 1
ATOM 1503 N N . VAL A 1 197 ? 5.040 -15.045 -11.336 1.00 87.56 197 VAL A N 1
ATOM 1504 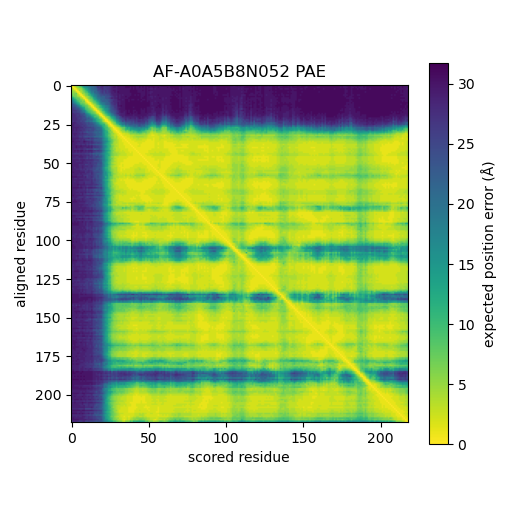C CA . VAL A 1 197 ? 4.509 -14.497 -10.085 1.00 87.56 197 VAL A CA 1
ATOM 1505 C C . VAL A 1 197 ? 3.536 -15.508 -9.470 1.00 87.56 197 VAL A C 1
ATOM 1507 O O . VAL A 1 197 ? 2.616 -15.973 -10.153 1.00 87.56 197 VAL A O 1
ATOM 1510 N N . PRO A 1 198 ? 3.702 -15.862 -8.184 1.00 90.06 198 PRO A N 1
ATOM 1511 C CA . PRO A 1 198 ? 2.770 -16.743 -7.502 1.00 90.06 198 PRO A CA 1
ATOM 1512 C C . PRO A 1 198 ? 1.340 -16.204 -7.536 1.00 90.06 198 PRO A C 1
ATOM 1514 O O . PRO A 1 198 ? 1.108 -15.017 -7.331 1.00 90.06 198 PRO A O 1
ATOM 1517 N N . GLN A 1 199 ? 0.370 -17.094 -7.722 1.00 90.75 199 GLN A N 1
ATOM 1518 C CA . GLN A 1 199 ? -1.035 -16.736 -7.557 1.00 90.75 199 GLN A CA 1
ATOM 1519 C C . GLN A 1 199 ? -1.340 -16.626 -6.059 1.00 90.75 199 GLN A C 1
ATOM 1521 O O . GLN A 1 199 ? -1.221 -17.601 -5.316 1.00 90.75 199 GLN A O 1
ATOM 1526 N N . VAL A 1 200 ? -1.688 -15.420 -5.622 1.00 93.75 200 VAL A N 1
ATOM 1527 C CA . VAL A 1 200 ? -2.116 -15.092 -4.260 1.00 93.75 200 VAL A CA 1
ATOM 1528 C C . VAL A 1 200 ? -3.435 -14.346 -4.378 1.00 93.75 200 VAL A C 1
ATOM 1530 O O . VAL A 1 200 ? -3.645 -13.612 -5.341 1.00 93.75 200 VAL A O 1
ATOM 1533 N N . THR A 1 201 ? -4.314 -14.520 -3.402 1.00 95.06 201 THR A N 1
ATOM 1534 C CA . THR A 1 201 ? -5.569 -13.777 -3.319 1.00 95.06 201 THR A CA 1
ATOM 1535 C C . THR A 1 201 ? -5.606 -13.062 -1.983 1.00 95.06 201 THR A C 1
ATOM 1537 O O . THR A 1 201 ? -5.400 -13.689 -0.943 1.00 95.06 201 THR A O 1
ATOM 1540 N N . THR A 1 202 ? -5.849 -11.753 -2.021 1.00 97.88 202 THR A N 1
ATOM 1541 C CA . THR A 1 202 ? -6.116 -10.960 -0.819 1.00 97.88 202 THR A CA 1
ATOM 1542 C C . THR A 1 202 ? -7.313 -11.562 -0.077 1.00 97.88 202 THR A C 1
ATOM 1544 O O . THR A 1 202 ? -8.313 -11.847 -0.734 1.00 97.88 202 THR A O 1
ATOM 1547 N N . PRO A 1 203 ? -7.274 -11.770 1.253 1.00 97.88 203 PRO A N 1
ATOM 1548 C CA . PRO A 1 203 ? -8.379 -12.413 1.972 1.00 97.88 203 PRO A CA 1
ATOM 1549 C C . PRO A 1 203 ? -9.748 -11.732 1.801 1.00 97.88 203 PRO A C 1
ATOM 1551 O O . PRO A 1 203 ? -10.775 -12.405 1.814 1.00 97.88 203 PRO A O 1
ATOM 1554 N N . SER A 1 204 ? -9.776 -10.410 1.623 1.00 97.81 204 SER A N 1
ATOM 1555 C CA . SER A 1 204 ? -10.985 -9.640 1.293 1.00 97.81 204 SER A CA 1
ATOM 1556 C C . SER A 1 204 ? -11.490 -9.836 -0.145 1.00 97.81 204 SER A C 1
ATOM 1558 O O . SER A 1 204 ? -12.610 -9.444 -0.459 1.00 97.81 204 SER A O 1
ATOM 1560 N N . GLY A 1 205 ? -10.655 -10.380 -1.032 1.00 97.62 205 GLY A N 1
ATOM 1561 C CA . GLY A 1 205 ? -10.849 -10.409 -2.481 1.00 97.62 205 GLY A CA 1
ATOM 1562 C C . GLY A 1 205 ? -10.495 -9.101 -3.199 1.00 97.62 205 GLY A C 1
ATOM 1563 O O . GLY A 1 205 ? -10.489 -9.081 -4.427 1.00 97.62 205 GLY A O 1
ATOM 1564 N N . GLN A 1 206 ? -10.186 -8.021 -2.476 1.00 98.00 206 GLN A N 1
ATOM 1565 C CA . GLN A 1 206 ? -9.834 -6.738 -3.080 1.00 98.00 206 GLN A CA 1
ATOM 1566 C C . GLN A 1 206 ? -8.395 -6.753 -3.612 1.00 98.00 206 GLN A C 1
ATOM 1568 O O . GLN A 1 206 ? -7.469 -7.166 -2.912 1.00 98.00 206 GLN A O 1
ATOM 1573 N N . ASP A 1 207 ? -8.200 -6.263 -4.836 1.00 97.12 207 ASP A N 1
ATOM 1574 C CA . ASP A 1 207 ? -6.896 -6.264 -5.504 1.00 97.12 207 ASP A CA 1
ATOM 1575 C C . ASP A 1 207 ? -6.454 -4.891 -6.027 1.00 97.12 207 ASP A C 1
ATOM 1577 O O . ASP A 1 207 ? -5.451 -4.785 -6.722 1.00 97.12 207 ASP A O 1
ATOM 1581 N N . GLN A 1 208 ? -7.164 -3.819 -5.693 1.00 96.94 208 GLN A N 1
ATOM 1582 C CA . GLN A 1 208 ? -6.829 -2.458 -6.112 1.00 96.94 208 GLN A CA 1
ATOM 1583 C C . GLN A 1 208 ? -7.341 -1.444 -5.095 1.00 96.94 208 GLN A C 1
ATOM 1585 O O . GLN A 1 208 ? -8.286 -1.728 -4.353 1.00 96.94 208 GLN A O 1
ATOM 1590 N N . TYR A 1 209 ? -6.751 -0.251 -5.080 1.00 96.62 209 TYR A N 1
ATOM 1591 C CA . TYR A 1 209 ? -7.332 0.868 -4.347 1.00 96.62 209 TYR A CA 1
ATOM 1592 C C . TYR A 1 209 ? -8.633 1.318 -5.006 1.00 96.62 209 TYR A C 1
ATOM 1594 O O . TYR A 1 209 ? -8.733 1.388 -6.231 1.00 96.62 209 TYR A O 1
ATOM 1602 N N . VAL A 1 210 ? -9.633 1.614 -4.180 1.00 96.25 210 VAL A N 1
ATOM 1603 C CA . VAL A 1 210 ? -10.922 2.156 -4.614 1.00 96.25 210 VAL A CA 1
ATOM 1604 C C . VAL A 1 210 ? -11.201 3.398 -3.788 1.00 96.25 210 VAL A C 1
ATOM 1606 O O . VAL A 1 210 ? -11.207 3.335 -2.567 1.00 96.25 210 VAL A O 1
ATOM 1609 N N . CYS A 1 211 ? -11.419 4.526 -4.451 1.00 94.62 211 CYS A N 1
ATOM 1610 C CA . CYS A 1 211 ? -11.797 5.777 -3.811 1.00 94.62 211 CYS A CA 1
ATOM 1611 C C . CYS A 1 211 ? -13.015 6.342 -4.542 1.00 94.62 211 CYS A C 1
ATOM 1613 O O . CYS A 1 211 ? -13.060 6.337 -5.774 1.00 94.62 211 CYS A O 1
ATOM 1615 N N . ASP A 1 212 ? -14.017 6.767 -3.782 1.00 95.69 212 ASP A N 1
ATOM 1616 C CA . ASP A 1 212 ? -15.241 7.365 -4.288 1.00 95.69 212 ASP A CA 1
ATOM 1617 C C . ASP A 1 212 ? -15.040 8.874 -4.461 1.00 95.69 212 ASP A C 1
ATOM 1619 O O . ASP A 1 212 ? -15.052 9.652 -3.504 1.00 95.69 212 ASP A O 1
ATOM 1623 N N . ASP A 1 213 ? -14.861 9.277 -5.717 1.00 91.75 213 ASP A N 1
ATOM 1624 C CA . ASP A 1 213 ? -14.668 10.667 -6.130 1.00 91.75 213 ASP A CA 1
ATOM 1625 C C . ASP A 1 213 ? -15.914 11.554 -5.956 1.00 91.75 213 ASP A C 1
ATOM 1627 O O . ASP A 1 213 ? -15.827 12.774 -6.153 1.00 91.75 213 ASP A O 1
ATOM 1631 N N . SER A 1 214 ? -17.074 10.972 -5.630 1.00 93.81 214 SER A N 1
ATOM 1632 C CA . SER A 1 214 ? -18.286 11.728 -5.303 1.00 93.81 214 SER A CA 1
ATOM 1633 C C . SER A 1 214 ? -18.268 12.272 -3.871 1.00 93.81 214 SER A C 1
ATOM 1635 O O . SER A 1 214 ? -18.932 13.270 -3.587 1.00 93.81 214 SER A O 1
ATOM 1637 N N . ILE A 1 215 ? -17.461 11.680 -2.984 1.00 93.25 215 ILE A N 1
ATOM 1638 C CA . ILE A 1 215 ? -17.259 12.160 -1.618 1.00 93.25 215 ILE A CA 1
ATOM 1639 C C . ILE A 1 215 ? -16.157 13.221 -1.638 1.00 93.25 215 ILE A C 1
ATOM 1641 O O . ILE A 1 215 ? -14.990 12.929 -1.906 1.00 93.25 215 ILE A O 1
ATOM 1645 N N . ARG A 1 216 ? -16.524 14.473 -1.349 1.00 89.25 216 ARG A N 1
ATOM 1646 C CA . ARG A 1 216 ? -15.605 15.620 -1.342 1.00 89.25 216 ARG A CA 1
ATOM 1647 C C . ARG A 1 216 ? -15.786 16.469 -0.086 1.00 89.25 216 ARG A C 1
ATOM 1649 O O . ARG A 1 216 ? -16.858 16.409 0.521 1.00 89.25 216 ARG A O 1
ATOM 1656 N N . PRO A 1 217 ? -14.761 17.246 0.303 1.00 90.50 217 PRO A N 1
ATOM 1657 C CA . PRO A 1 217 ? -14.898 18.231 1.367 1.00 90.50 217 PRO A CA 1
ATOM 1658 C C . PRO A 1 217 ? -16.048 19.199 1.095 1.00 90.50 217 PRO A C 1
ATOM 1660 O O . PRO A 1 217 ? -16.333 19.510 -0.065 1.00 90.50 217 PRO A O 1
ATOM 1663 N N . LYS A 1 218 ? -16.692 19.652 2.170 1.00 80.88 218 LYS A N 1
ATOM 1664 C CA . LYS A 1 218 ? -17.748 20.670 2.122 1.00 80.88 218 LYS A CA 1
ATOM 1665 C C . LYS A 1 218 ? -17.202 22.082 1.947 1.00 80.88 218 LYS A C 1
ATOM 1667 O O . LYS A 1 218 ? -16.084 22.352 2.441 1.00 80.88 218 LYS A O 1
#

Nearest PDB structures (foldseek):
  6ix1-assembly2_B  TM=3.263E-01  e=1.201E-01  Dolichos
  3s18-assembly1_B  TM=2.842E-01  e=4.635E-01  Cicer arietinum
  8d80-assembly1_A  TM=2.961E-01  e=8.567E+00  Homo sapiens

Solvent-accessible surface area (backbone atoms only — not comparable to full-atom values): 12329 Å² total; per-residue (Å²): 133,84,90,82,89,83,86,78,83,85,84,81,89,76,89,70,87,72,74,87,75,80,70,77,78,73,79,85,73,78,75,91,35,70,38,82,70,38,75,28,36,47,44,40,98,47,32,34,32,35,45,32,43,30,66,42,60,69,36,55,24,34,30,31,42,36,27,68,86,77,72,40,75,24,77,71,46,78,38,36,74,29,34,54,24,41,40,21,39,60,63,55,76,35,50,48,77,45,75,38,27,45,41,72,58,34,86,78,41,53,98,57,33,27,45,35,33,39,42,31,19,78,64,50,48,72,51,70,51,76,50,64,55,73,41,75,62,38,20,62,67,28,52,46,67,49,31,20,67,64,31,51,59,32,38,38,34,34,54,84,52,37,39,34,37,22,35,71,68,34,18,40,42,31,43,60,51,88,98,51,78,73,44,65,56,80,85,49,60,33,85,59,5,54,77,55,51,79,93,53,62,16,72,56,68,47,39,51,66,49,73,69,74,85,64,54,45,121